Protein AF-A0A420VIZ3-F1 (afdb_monomer)

pLDDT: mean 93.37, std 6.68, range [53.16, 98.69]

Solvent-accessible surface area (backbone atoms only — not comparable to full-atom values): 18197 Å² total; per-residue (Å²): 134,74,83,58,62,65,59,42,33,71,46,62,69,43,69,67,76,48,78,51,71,54,96,88,28,42,26,34,33,45,91,69,32,36,36,38,46,45,78,52,87,71,55,72,66,48,54,51,36,33,50,50,52,35,52,48,28,47,77,63,67,49,75,26,53,42,44,81,42,53,34,80,91,64,49,50,74,44,73,59,96,83,41,45,23,34,41,34,38,33,50,48,90,44,39,34,63,66,88,54,60,24,36,53,50,31,50,46,31,64,50,23,37,81,64,89,71,34,80,80,40,50,48,55,96,40,57,62,64,55,50,50,54,53,49,52,54,52,47,57,55,48,60,72,51,61,96,52,81,77,55,71,68,54,56,32,54,47,65,70,46,44,69,60,55,52,52,38,35,53,54,16,48,49,53,45,54,50,40,68,74,78,38,72,74,53,88,77,55,45,52,12,46,37,42,74,71,29,43,75,73,57,63,56,59,71,66,21,59,52,61,55,87,41,52,26,30,20,46,58,38,51,33,57,27,42,22,43,54,41,28,50,73,76,33,76,98,46,26,67,63,51,43,55,46,35,54,51,37,18,45,74,71,39,74,75,47,72,40,42,52,46,51,23,46,23,56,57,51,26,55,55,69,56,53,56,32,53,53,44,40,76,66,41,93,43,72,69,54,22,55,53,30,39,53,55,41,50,54,51,61,74,40,41,69,60,50,39,34,49,52,46,53,45,53,53,51,51,24,59,77,53,77,63,49,89,67,91,79,62,91,84,53,96

Foldseek 3Di:
DAADQVVCCVFAVFGFPDWDDDPNFTWTDGPQKIKTKDFDPDDPQLVVQLQLLLVLCVVLVQFLRWHWDGTPVRHQWDADVNTTIGMTMHGQVSFFADDQQLQSLLVQQVSQFPSPDFPVQAPAPCVLVVLVVLLVVLVVVLVVCPPPDQDPQLSNLCNVQVVVLSVLSVLLSVLLVVLVVPDDDDPLQGWGWDFPAQAPPQRDDTTHHDDSVRTGTYGSLVNLLNHLLNLCVPPPPCSVVVSVSSVVSNCVNGNCDLSSLSNNLSSLSNPVQLSVLSVQLVVPPDPVSNVVSSVSNVVCSVCVLVSLQVSQVSLVVVCVVVVNDDDDDDVPRD

Nearest PDB structures (foldseek):
  2q83-assembly2_B  TM=7.368E-01  e=7.402E-11  Bacillus subtilis
  4pdy-assembly1_A  TM=7.369E-01  e=2.477E-10  Alicyclobacillus acidocaldarius subsp. acidocaldarius DSM 446
  3i0o-assembly1_A  TM=6.390E-01  e=6.204E-09  Legionella pneumophila serogroup 1
  2ppq-assembly1_A-2  TM=6.402E-01  e=1.974E-08  Agrobacterium fabrum str. C58

InterPro domains:
  IPR011009 Protein kinase-like domain superfamily [SSF56112] (7-316)
  IPR014254 Spore coat putative kinase YutH [TIGR02905] (7-314)
  IPR047175 Spore coat protein S-like [PTHR39179] (41-319)
  IPR060743 Spore coat protein Yuth-like [PF27663] (7-313)

Sequence (334 aa):
MEMDASFIRQQYGITPEGFFTLDGCPAFRSGDQVYIRIRTEEAPDEIQERYAMANWLISFGERHVPEFLPEKDGYYIIAYRGEPCLILRIPLRNLGEIRDLGRELAGFHRRGRNFAGGKALNRYGLWKEMWERRLEQLDAVWKTMEGKAPGRGFERLFAEAFPYFSGLCENAMQYFTDTFYDERPWDCDLPAICHHRFGCSAWRGKSVWKNPFDWVVDHPSRDLAEWSRDAFFRFPGRYKEMISRLLREYASAVPLSPFFCRLYYSRLLLPLHFLECAEGCFTAESDGERLKKERELEVMVERSGEYEKFLAELIEYLQIRMQNRWLPRVDWLK

Secondary structure (DSSP, 8-state):
-PPPHHHHHHHH----SEEEEETTEEEEEETTEEEEEEE----HHHHHHHHHHHHHHHHTT-SSPPEEE--TTS-S-EEETTEEEEEEEEEGGG-B--S-HHHHHHHHHHHHBT----STTB-TT-HHHHHHHHHHHHHHHHHTTTTSPP-STHHHHHHHHHHHHHHHHHHHHHHHHHHHHH----GGGS-EEEES---TTTT-SSSB---GGGEEEE-THHHHHHHHHHHHHHSTTTHHHHHHHHHHHHHTTS---HHHHHHHHHHHHS-HHHHHHHHHHHH-SSHHHHHHHHHHHHHHHHTHHHHHHHHHHHHHHHHHHTTT------TT--

Radius of gyration: 21.77 Å; Cα contacts (8 Å, |Δi|>4): 470; chains: 1; bounding box: 47×48×60 Å

Organism: NCBI:txid1339248

Mean predicted aligned error: 4.54 Å

Structure (mmCIF, N/CA/C/O backbone):
data_AF-A0A420VIZ3-F1
#
_entry.id   AF-A0A420VIZ3-F1
#
loop_
_atom_site.group_PDB
_atom_site.id
_atom_site.type_symbol
_atom_site.label_atom_id
_atom_site.label_alt_id
_atom_site.label_comp_id
_atom_site.label_asym_id
_atom_site.label_entity_id
_atom_site.label_seq_id
_atom_site.pdbx_PDB_ins_code
_atom_site.Cartn_x
_atom_site.Cartn_y
_atom_site.Cartn_z
_atom_site.occupancy
_atom_site.B_iso_or_equiv
_atom_site.auth_seq_id
_atom_site.auth_comp_id
_atom_site.auth_asym_id
_atom_site.auth_atom_id
_atom_site.pdbx_PDB_model_num
ATOM 1 N N . MET A 1 1 ? 2.813 7.857 24.398 1.00 53.16 1 MET A N 1
ATOM 2 C CA . MET A 1 1 ? 2.097 8.107 25.671 1.00 53.16 1 MET A CA 1
ATOM 3 C C . MET A 1 1 ? 0.863 7.226 25.737 1.00 53.16 1 MET A C 1
ATOM 5 O O . MET A 1 1 ? -0.032 7.397 24.910 1.00 53.16 1 MET A O 1
ATOM 9 N N . GLU A 1 2 ? 0.845 6.291 26.684 1.00 65.56 2 GLU A N 1
ATOM 10 C CA . GLU A 1 2 ? -0.298 5.421 26.994 1.00 65.56 2 GLU A CA 1
ATOM 11 C C . GLU A 1 2 ? -1.522 6.235 27.448 1.00 65.56 2 GLU A C 1
ATOM 13 O O . GLU A 1 2 ? -1.380 7.365 27.921 1.00 65.56 2 GLU A O 1
ATOM 18 N N . MET A 1 3 ? -2.726 5.686 27.265 1.00 76.75 3 MET A N 1
ATOM 19 C CA . MET A 1 3 ? -3.947 6.267 27.836 1.00 76.75 3 MET A CA 1
ATOM 20 C C . MET A 1 3 ? -4.037 5.950 29.323 1.00 76.75 3 MET A C 1
ATOM 22 O O . MET A 1 3 ? -3.689 4.850 29.736 1.00 76.75 3 MET A O 1
ATOM 26 N N . ASP A 1 4 ? -4.555 6.874 30.129 1.00 87.00 4 ASP A N 1
ATOM 27 C CA . ASP A 1 4 ? -4.801 6.601 31.543 1.00 87.00 4 ASP A CA 1
ATOM 28 C C . ASP A 1 4 ? -6.098 5.805 31.759 1.00 87.00 4 ASP A C 1
ATOM 30 O O . ASP A 1 4 ? -7.107 5.968 31.067 1.00 87.00 4 ASP A O 1
ATOM 34 N N . ALA A 1 5 ? -6.072 4.918 32.755 1.00 91.31 5 ALA A N 1
ATOM 35 C CA . ALA A 1 5 ? -7.194 4.035 33.055 1.00 91.31 5 ALA A CA 1
ATOM 36 C C . ALA A 1 5 ? -8.454 4.791 33.515 1.00 91.31 5 ALA A C 1
ATOM 38 O O . ALA A 1 5 ? -9.566 4.292 33.343 1.00 91.31 5 ALA A O 1
ATOM 39 N N . SER A 1 6 ? -8.298 5.982 34.105 1.00 92.44 6 SER A N 1
ATOM 40 C CA . SER A 1 6 ? -9.415 6.850 34.500 1.00 92.44 6 SER A CA 1
ATOM 41 C C . SER A 1 6 ? -10.230 7.310 33.299 1.00 92.44 6 SER A C 1
ATOM 43 O O . SER A 1 6 ? -11.450 7.159 33.312 1.00 92.44 6 SER A O 1
ATOM 45 N N . PHE A 1 7 ? -9.566 7.795 32.252 1.00 92.06 7 PHE A N 1
ATOM 46 C CA . PHE A 1 7 ? -10.203 8.248 31.027 1.00 92.06 7 PHE A CA 1
ATOM 47 C C . PHE A 1 7 ? -10.962 7.109 30.343 1.00 92.06 7 PHE A C 1
ATOM 49 O O . PHE A 1 7 ? -12.127 7.276 29.994 1.00 92.06 7 PHE A O 1
ATOM 56 N N . ILE A 1 8 ? -10.355 5.921 30.229 1.00 93.81 8 ILE A N 1
ATOM 57 C CA . ILE A 1 8 ? -11.021 4.752 29.631 1.00 93.81 8 ILE A CA 1
ATOM 58 C C . ILE A 1 8 ? -12.288 4.363 30.407 1.00 93.81 8 ILE A C 1
ATOM 60 O O . ILE A 1 8 ? -13.343 4.160 29.802 1.00 93.81 8 ILE A O 1
ATOM 64 N N . ARG A 1 9 ? -12.229 4.311 31.744 1.00 94.50 9 ARG A N 1
ATOM 65 C CA . ARG A 1 9 ? -13.415 4.021 32.573 1.00 94.50 9 ARG A CA 1
ATOM 66 C C . ARG A 1 9 ? -14.501 5.082 32.408 1.00 94.50 9 ARG A C 1
ATOM 68 O O . ARG A 1 9 ? -15.686 4.747 32.328 1.00 94.50 9 ARG A O 1
ATOM 75 N N . GLN A 1 10 ? -14.108 6.351 32.354 1.00 93.38 10 GLN A N 1
ATOM 76 C CA . GLN A 1 10 ? -15.040 7.461 32.196 1.00 93.38 10 GLN A CA 1
ATOM 77 C C . GLN A 1 10 ? -15.746 7.407 30.838 1.00 93.38 10 GLN A C 1
ATOM 79 O O . GLN A 1 10 ? -16.974 7.398 30.821 1.00 93.38 10 GLN A O 1
ATOM 84 N N . GLN A 1 11 ? -14.992 7.303 29.744 1.00 93.25 11 GLN A N 1
ATOM 85 C CA . GLN A 1 11 ? -15.507 7.417 28.375 1.00 93.25 11 GLN A CA 1
ATOM 86 C C . GLN A 1 11 ? -16.151 6.126 27.861 1.00 93.25 11 GLN A C 1
ATOM 88 O O . GLN A 1 11 ? -17.160 6.177 27.174 1.00 93.25 11 GLN A O 1
ATOM 93 N N . TYR A 1 12 ? -15.620 4.959 28.237 1.00 94.31 12 TYR A N 1
ATOM 94 C CA . TYR A 1 12 ? -16.054 3.670 27.680 1.00 94.31 12 TYR A CA 1
ATOM 95 C C . TYR A 1 12 ? -16.637 2.708 28.719 1.00 94.31 12 TYR A C 1
ATOM 97 O O . TYR A 1 12 ? -17.203 1.682 28.361 1.00 94.31 12 TYR A O 1
ATOM 105 N N . GLY A 1 13 ? -16.505 2.998 30.020 1.00 94.69 13 GLY A N 1
ATOM 106 C CA . GLY A 1 13 ? -16.975 2.086 31.073 1.00 94.69 13 GLY A CA 1
ATOM 107 C C . GLY A 1 13 ? -16.148 0.802 31.190 1.00 94.69 13 GLY A C 1
ATOM 108 O O . GLY A 1 13 ? -16.580 -0.146 31.837 1.00 94.69 13 GLY A O 1
ATOM 109 N N . ILE A 1 14 ? -14.962 0.767 30.579 1.00 95.75 14 ILE A N 1
ATOM 110 C CA . ILE A 1 14 ? -14.077 -0.400 30.562 1.00 95.75 14 ILE A CA 1
ATOM 111 C C . ILE A 1 14 ? -13.001 -0.230 31.630 1.00 95.75 14 ILE A C 1
ATOM 113 O O . ILE A 1 14 ? -12.446 0.855 31.786 1.00 95.75 14 ILE A O 1
ATOM 117 N N . THR A 1 15 ? -12.671 -1.308 32.341 1.00 95.94 15 THR A N 1
ATOM 118 C CA . THR A 1 15 ? -11.535 -1.336 33.271 1.00 95.94 15 THR A CA 1
ATOM 119 C C . THR A 1 15 ? -10.342 -2.015 32.594 1.00 95.94 15 THR A C 1
ATOM 121 O O . THR A 1 15 ? -10.400 -3.225 32.359 1.00 95.94 15 THR A O 1
ATOM 124 N N . PRO A 1 16 ? -9.266 -1.272 32.264 1.00 95.88 16 PRO A N 1
ATOM 125 C CA . PRO A 1 16 ? -8.052 -1.859 31.707 1.00 95.88 16 PRO A CA 1
ATOM 126 C C . PRO A 1 16 ? -7.352 -2.767 32.722 1.00 95.88 16 PRO A C 1
ATOM 128 O O . PRO A 1 16 ? -7.176 -2.388 33.878 1.00 95.88 16 PRO A O 1
ATOM 131 N N . GLU A 1 17 ? -6.919 -3.941 32.272 1.00 95.75 17 GLU A N 1
ATOM 132 C CA . GLU A 1 17 ? -6.142 -4.906 33.063 1.00 95.75 17 GLU A CA 1
ATOM 133 C C . GLU A 1 17 ? -4.630 -4.750 32.861 1.00 95.75 17 GLU A C 1
ATOM 135 O O . GLU A 1 17 ? -3.841 -5.135 33.718 1.00 95.75 17 GLU A O 1
ATOM 140 N N . GLY A 1 18 ? -4.217 -4.198 31.718 1.00 93.38 18 GLY A N 1
ATOM 141 C CA . GLY A 1 18 ? -2.817 -3.977 31.378 1.00 93.38 18 GLY A CA 1
ATOM 142 C C . GLY A 1 18 ? -2.678 -3.206 30.072 1.00 93.38 18 GLY A C 1
ATOM 143 O O . GLY A 1 18 ? -3.450 -3.431 29.136 1.00 93.38 18 GLY A O 1
ATOM 144 N N . PHE A 1 19 ? -1.700 -2.305 30.032 1.00 95.50 19 PHE A N 1
ATOM 145 C CA . PHE A 1 19 ? -1.340 -1.509 28.862 1.00 95.50 19 PHE A CA 1
ATOM 146 C C . PHE A 1 19 ? -0.118 -2.108 28.171 1.00 95.50 19 PHE A C 1
ATOM 148 O O . PHE A 1 19 ? 0.746 -2.706 28.812 1.00 95.50 19 PHE A O 1
ATOM 155 N N . PHE A 1 20 ? -0.079 -1.987 26.851 1.00 95.06 20 PHE A N 1
ATOM 156 C CA . PHE A 1 20 ? 1.026 -2.436 26.017 1.00 95.06 20 PHE A CA 1
ATOM 157 C C . PHE A 1 20 ? 1.000 -1.687 24.681 1.00 95.06 20 PHE A C 1
ATOM 159 O O . PHE A 1 20 ? 0.182 -0.797 24.457 1.00 95.06 20 PHE A O 1
ATOM 166 N N . THR A 1 21 ? 1.914 -2.029 23.778 1.00 93.81 21 THR A N 1
ATOM 167 C CA . THR A 1 21 ? 1.927 -1.505 22.407 1.00 93.81 21 THR A CA 1
ATOM 168 C C . THR A 1 21 ? 1.669 -2.639 21.422 1.00 93.81 21 THR A C 1
ATOM 170 O O . THR A 1 21 ? 2.274 -3.704 21.545 1.00 93.81 21 THR A O 1
ATOM 173 N N . LEU A 1 22 ? 0.792 -2.406 20.445 1.00 93.50 22 LEU A N 1
ATOM 174 C CA . LEU A 1 22 ? 0.500 -3.319 19.342 1.00 93.50 22 LEU A CA 1
ATOM 175 C C . LEU A 1 22 ? 0.774 -2.596 18.020 1.00 93.50 22 LEU A C 1
ATOM 177 O O . LEU A 1 22 ? 0.132 -1.592 17.732 1.00 93.50 22 LEU A O 1
ATOM 181 N N . ASP A 1 23 ? 1.768 -3.061 17.258 1.00 90.38 23 ASP A N 1
ATOM 182 C CA . ASP A 1 23 ? 2.234 -2.432 16.008 1.00 90.38 23 ASP A CA 1
ATOM 183 C C . ASP A 1 23 ? 2.459 -0.913 16.121 1.00 90.38 23 ASP A C 1
ATOM 185 O O . ASP A 1 23 ? 2.003 -0.118 15.305 1.00 90.38 23 ASP A O 1
ATOM 189 N N . GLY A 1 24 ? 3.142 -0.490 17.190 1.00 90.69 24 GLY A N 1
ATOM 190 C CA . GLY A 1 24 ? 3.422 0.925 17.471 1.00 90.69 24 GLY A CA 1
ATOM 191 C C . GLY A 1 24 ? 2.242 1.719 18.047 1.00 90.69 24 GLY A C 1
ATOM 192 O O . GLY A 1 24 ? 2.442 2.839 18.515 1.00 90.69 24 GLY A O 1
ATOM 193 N N . CYS A 1 25 ? 1.038 1.144 18.091 1.00 93.62 25 CYS A N 1
ATOM 194 C CA . CYS A 1 25 ? -0.144 1.786 18.656 1.00 93.62 25 CYS A CA 1
ATOM 195 C C . CYS A 1 25 ? -0.288 1.466 20.153 1.00 93.62 25 CYS A C 1
ATOM 197 O O . CYS A 1 25 ? -0.167 0.300 20.543 1.00 93.62 25 CYS A O 1
ATOM 199 N N . PRO A 1 26 ? -0.592 2.455 21.014 1.00 95.50 26 PRO A N 1
ATOM 200 C CA . PRO A 1 26 ? -0.967 2.186 22.398 1.00 95.50 26 PRO A CA 1
ATOM 201 C C . PRO A 1 26 ? -2.214 1.302 22.465 1.00 95.50 26 PRO A C 1
ATOM 203 O O . PRO A 1 26 ? -3.217 1.583 21.808 1.00 95.50 26 PRO A O 1
ATOM 206 N N . ALA A 1 27 ? -2.161 0.257 23.282 1.00 96.25 27 ALA A N 1
ATOM 207 C CA . ALA A 1 27 ? -3.229 -0.716 23.429 1.00 96.25 27 ALA A CA 1
ATOM 208 C C . ALA A 1 27 ? -3.424 -1.124 24.894 1.00 96.25 27 ALA A C 1
ATOM 210 O O . ALA A 1 27 ? -2.544 -0.943 25.738 1.00 96.25 27 ALA A O 1
ATOM 211 N N . PHE A 1 28 ? -4.587 -1.689 25.206 1.00 96.50 28 PHE A N 1
ATOM 212 C CA . PHE A 1 28 ? -4.855 -2.290 26.507 1.00 96.50 28 PHE A CA 1
ATOM 213 C C . PHE A 1 28 ? -5.748 -3.523 26.396 1.00 96.50 28 PHE A C 1
ATOM 215 O O . PHE A 1 28 ? -6.483 -3.697 25.423 1.00 96.50 28 PHE A O 1
ATOM 222 N N . ARG A 1 29 ? -5.687 -4.388 27.411 1.00 96.75 29 ARG A N 1
ATOM 223 C CA . ARG A 1 29 ? -6.544 -5.576 27.522 1.00 96.75 29 ARG A CA 1
ATOM 224 C C . ARG A 1 29 ? -7.652 -5.361 28.548 1.00 96.75 29 ARG A C 1
ATOM 226 O O . ARG A 1 29 ? -7.418 -4.751 29.592 1.00 96.75 29 ARG A O 1
ATOM 233 N N . SER A 1 30 ? -8.832 -5.904 28.271 1.00 97.06 30 SER A N 1
ATOM 234 C CA . SER A 1 30 ? -9.888 -6.115 29.265 1.00 97.06 30 SER A CA 1
ATOM 235 C C . SER A 1 30 ? -10.673 -7.370 28.879 1.00 97.06 30 SER A C 1
ATOM 237 O O . SER A 1 30 ? -11.237 -7.430 27.785 1.00 97.06 30 SER A O 1
ATOM 239 N N . GLY A 1 31 ? -10.652 -8.398 29.730 1.00 96.19 31 GLY A N 1
ATOM 240 C CA . GLY A 1 31 ? -11.220 -9.711 29.436 1.00 96.19 31 GLY A CA 1
ATOM 241 C C . GLY A 1 31 ? -10.596 -10.377 28.204 1.00 96.19 31 GLY A C 1
ATOM 242 O O . GLY A 1 31 ? -9.374 -10.461 28.065 1.00 96.19 31 GLY A O 1
ATOM 243 N N . ASP A 1 32 ? -11.450 -10.856 27.294 1.00 96.38 32 ASP A N 1
ATOM 244 C CA . ASP A 1 32 ? -11.058 -11.492 26.031 1.00 96.38 32 ASP A CA 1
ATOM 245 C C . ASP A 1 32 ? -10.891 -10.494 24.871 1.00 96.38 32 ASP A C 1
ATOM 247 O O . ASP A 1 32 ? -10.832 -10.907 23.713 1.00 96.38 32 ASP A O 1
ATOM 251 N N . GLN A 1 33 ? -10.806 -9.194 25.167 1.00 97.88 33 GLN A N 1
ATOM 252 C CA . GLN A 1 33 ? -10.724 -8.118 24.181 1.00 97.88 33 GLN A CA 1
ATOM 253 C C . GLN A 1 33 ? -9.417 -7.333 24.306 1.00 97.88 33 GLN A C 1
ATOM 255 O O . GLN A 1 33 ? -8.907 -7.079 25.404 1.00 97.88 33 GLN A O 1
ATOM 260 N N . VAL A 1 34 ? -8.913 -6.900 23.156 1.00 97.81 34 VAL A N 1
ATOM 261 C CA . VAL A 1 34 ? -7.832 -5.927 23.022 1.00 97.81 34 VAL A CA 1
ATOM 262 C C . VAL A 1 34 ? -8.399 -4.650 22.423 1.00 97.81 34 VAL A C 1
ATOM 264 O O . VAL A 1 34 ? -9.179 -4.687 21.473 1.00 97.81 34 VAL A O 1
ATOM 267 N N . TYR A 1 35 ? -7.990 -3.524 22.990 1.00 97.75 35 TYR A N 1
ATOM 268 C CA . TYR A 1 35 ? -8.405 -2.192 22.585 1.00 97.75 35 TYR A CA 1
ATOM 269 C C . TYR A 1 35 ? -7.181 -1.419 22.117 1.00 97.75 35 TYR A C 1
ATOM 271 O O . TYR A 1 35 ? -6.172 -1.397 22.818 1.00 97.75 35 TYR A O 1
ATOM 279 N N . ILE A 1 36 ? -7.261 -0.800 20.946 1.00 97.31 36 ILE A N 1
ATOM 280 C CA . ILE A 1 36 ? -6.146 -0.133 20.276 1.00 97.31 36 ILE A CA 1
ATOM 281 C C . ILE A 1 36 ? -6.530 1.330 20.087 1.00 97.31 36 ILE A C 1
ATOM 283 O O . ILE A 1 36 ? -7.573 1.625 19.503 1.00 97.31 36 ILE A O 1
ATOM 287 N N . ARG A 1 37 ? -5.700 2.254 20.576 1.00 95.81 37 ARG A N 1
ATOM 288 C CA . ARG A 1 37 ? -5.898 3.686 20.349 1.00 95.81 37 ARG A CA 1
ATOM 289 C C . ARG A 1 37 ? -5.259 4.096 19.036 1.00 95.81 37 ARG A C 1
ATOM 291 O O . ARG A 1 37 ? -4.042 3.987 18.886 1.00 95.81 37 ARG A O 1
ATOM 298 N N . ILE A 1 38 ? -6.061 4.693 18.163 1.00 95.69 38 ILE A N 1
ATOM 299 C CA . ILE A 1 38 ?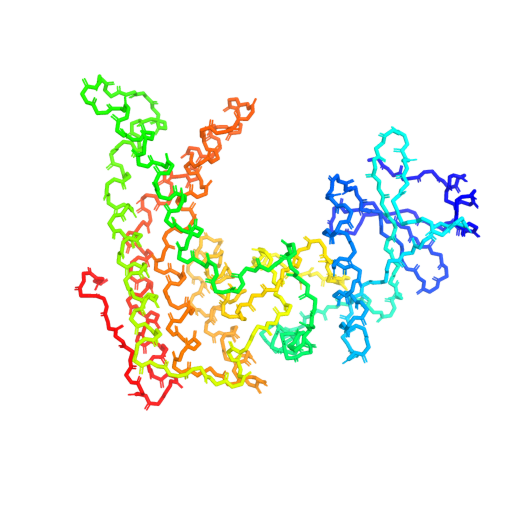 -5.585 5.338 16.942 1.00 95.69 38 ILE A CA 1
ATOM 300 C C . ILE A 1 38 ? -5.703 6.845 17.111 1.00 95.69 38 ILE A C 1
ATOM 302 O O . ILE A 1 38 ? -6.790 7.356 17.371 1.00 95.69 38 ILE A O 1
ATOM 306 N N . ARG A 1 39 ? -4.580 7.559 16.991 1.00 93.88 39 ARG A N 1
ATOM 307 C CA . ARG A 1 39 ? -4.607 9.012 16.791 1.00 93.88 39 ARG A CA 1
ATOM 308 C C . ARG A 1 39 ? -5.035 9.264 15.349 1.00 93.88 39 ARG A C 1
ATOM 310 O O . ARG A 1 39 ? -4.497 8.620 14.453 1.00 93.88 39 ARG A O 1
ATOM 317 N N . THR A 1 40 ? -5.967 10.182 15.133 1.00 92.75 40 THR A N 1
ATOM 318 C CA . THR A 1 40 ? -6.425 10.513 13.783 1.00 92.75 40 THR A CA 1
ATOM 319 C C . THR A 1 40 ? -6.853 11.968 13.682 1.00 92.75 40 THR A C 1
ATOM 321 O O . THR A 1 40 ? -7.536 12.476 14.564 1.00 92.75 40 THR A O 1
ATOM 324 N N . GLU A 1 41 ? -6.453 12.609 12.590 1.00 92.12 41 GLU A N 1
ATOM 325 C CA . GLU A 1 41 ? -6.905 13.938 12.158 1.00 92.12 41 GLU A CA 1
ATOM 326 C C . GLU A 1 41 ? -7.627 13.846 10.800 1.00 92.12 41 GLU A C 1
ATOM 328 O O . GLU A 1 41 ? -7.833 14.854 10.130 1.00 92.12 41 GLU A O 1
ATOM 333 N N . GLU A 1 42 ? -7.989 12.627 10.379 1.00 91.12 42 GLU A N 1
ATOM 334 C CA . GLU A 1 42 ? -8.695 12.388 9.121 1.00 91.12 42 GLU A CA 1
ATOM 335 C C . GLU A 1 42 ? -10.087 13.024 9.119 1.00 91.12 42 GLU A C 1
ATOM 337 O O . GLU A 1 42 ? -10.730 13.210 10.160 1.00 91.12 42 GLU A O 1
ATOM 342 N N . ALA A 1 43 ? -10.563 13.333 7.915 1.00 91.69 43 ALA A N 1
ATOM 343 C CA . ALA A 1 43 ? -11.871 13.929 7.728 1.00 91.69 43 ALA A CA 1
ATOM 344 C C . ALA A 1 43 ? -12.997 12.961 8.165 1.00 91.69 43 ALA A C 1
ATOM 346 O O . ALA A 1 43 ? -12.850 11.737 8.069 1.00 91.69 43 ALA A O 1
ATOM 347 N N . PRO A 1 44 ? -14.145 13.475 8.653 1.00 90.25 44 PRO A N 1
ATOM 348 C CA . PRO A 1 44 ? -15.235 12.629 9.146 1.00 90.25 44 PRO A CA 1
ATOM 349 C C . PRO A 1 44 ? -15.769 11.605 8.131 1.00 90.25 44 PRO A C 1
ATOM 351 O O . PRO A 1 44 ? -16.175 10.512 8.524 1.00 90.25 44 PRO A O 1
ATOM 354 N N . ASP A 1 45 ? -15.769 11.942 6.842 1.00 92.19 45 ASP A N 1
ATOM 355 C CA . ASP A 1 45 ? -16.189 11.056 5.754 1.00 92.19 45 ASP A CA 1
ATOM 356 C C . ASP A 1 45 ? -15.203 9.901 5.526 1.00 92.19 45 ASP A C 1
ATOM 358 O O . ASP A 1 45 ? -15.637 8.758 5.379 1.00 92.19 45 ASP A O 1
ATOM 362 N N . GLU A 1 46 ? -13.892 10.147 5.596 1.00 94.38 46 GLU A N 1
ATOM 363 C CA . GLU A 1 46 ? -12.876 9.084 5.557 1.00 94.38 46 GLU A CA 1
ATOM 364 C C . GLU A 1 46 ? -13.027 8.122 6.745 1.00 94.38 46 GLU A C 1
ATOM 366 O O . GLU A 1 46 ? -13.042 6.901 6.564 1.00 94.38 46 GLU A O 1
ATOM 371 N N . ILE A 1 47 ? -13.239 8.649 7.957 1.00 94.06 47 ILE A N 1
ATOM 372 C CA . ILE A 1 47 ? -13.483 7.827 9.154 1.00 94.06 47 ILE A CA 1
ATOM 373 C C . ILE A 1 47 ? -14.746 6.975 8.995 1.00 94.06 47 ILE A C 1
ATOM 375 O O . ILE A 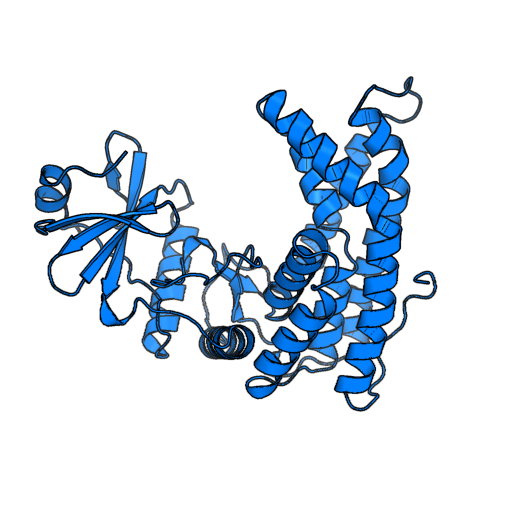1 47 ? -14.733 5.780 9.309 1.00 94.06 47 ILE A O 1
ATOM 379 N N . GLN A 1 48 ? -15.827 7.557 8.469 1.00 93.12 48 GLN A N 1
ATOM 380 C CA . GLN A 1 48 ? -17.063 6.829 8.191 1.00 93.12 48 GLN A CA 1
ATOM 381 C C . GLN A 1 48 ? -16.846 5.705 7.167 1.00 93.12 48 GLN A C 1
ATOM 383 O O . GLN A 1 48 ? -17.402 4.613 7.314 1.00 93.12 48 GLN A O 1
ATOM 388 N N . GLU A 1 49 ? -16.021 5.932 6.146 1.00 95.00 49 GLU A N 1
ATOM 389 C CA . GLU A 1 49 ? -15.694 4.911 5.154 1.00 95.00 49 GLU A CA 1
ATOM 390 C C . GLU A 1 49 ? -14.837 3.786 5.729 1.00 95.00 49 GLU A C 1
ATOM 392 O O . GLU A 1 49 ? -15.116 2.618 5.455 1.00 95.00 49 GLU A O 1
ATOM 397 N N . ARG A 1 50 ? -13.853 4.090 6.582 1.00 96.31 50 ARG A N 1
ATOM 398 C CA . ARG A 1 50 ? -13.058 3.061 7.276 1.00 96.31 50 ARG A CA 1
ATOM 399 C C . ARG A 1 50 ? -13.907 2.206 8.204 1.00 96.31 50 ARG A C 1
ATOM 401 O O . ARG A 1 50 ? -13.751 0.983 8.218 1.00 96.31 50 ARG A O 1
ATOM 408 N N . TYR A 1 51 ? -14.844 2.826 8.917 1.00 95.81 51 TYR A N 1
ATOM 409 C CA . TYR A 1 51 ? -15.848 2.117 9.704 1.00 95.81 51 TYR A CA 1
ATOM 410 C C . TYR A 1 51 ? -16.692 1.176 8.833 1.00 95.81 51 TYR A C 1
ATOM 412 O O . TYR A 1 51 ? -16.844 -0.007 9.151 1.00 95.81 51 TYR A O 1
ATOM 420 N N . ALA A 1 52 ? -17.198 1.671 7.701 1.00 96.88 52 ALA A N 1
ATOM 421 C CA . ALA A 1 52 ? -17.997 0.876 6.776 1.00 96.88 52 ALA A CA 1
ATOM 422 C C . ALA A 1 52 ? -17.197 -0.291 6.164 1.00 96.88 52 ALA A C 1
ATOM 424 O O . ALA A 1 52 ? -17.721 -1.402 6.080 1.00 96.88 52 ALA A O 1
ATOM 425 N N . MET A 1 53 ? -15.927 -0.075 5.803 1.00 98.19 53 MET A N 1
ATOM 426 C CA . MET A 1 53 ? -15.025 -1.126 5.317 1.00 98.19 53 MET A CA 1
ATOM 427 C C . MET A 1 53 ? -14.774 -2.202 6.382 1.00 98.19 53 MET A C 1
ATOM 429 O O . MET A 1 53 ? -14.834 -3.393 6.074 1.00 98.19 53 MET A O 1
ATOM 433 N N . ALA A 1 54 ? -14.542 -1.807 7.639 1.00 97.94 54 ALA A N 1
ATOM 434 C CA . ALA A 1 54 ? -14.326 -2.749 8.737 1.00 97.94 54 ALA A CA 1
ATOM 435 C C . ALA A 1 54 ? -15.560 -3.628 8.973 1.00 97.94 54 ALA A C 1
ATOM 437 O O . ALA A 1 54 ? -15.454 -4.855 8.974 1.00 97.94 54 ALA A O 1
ATOM 438 N N . ASN A 1 55 ? -16.741 -3.015 9.077 1.00 97.19 55 ASN A N 1
ATOM 439 C CA . ASN A 1 55 ? -17.998 -3.745 9.240 1.00 97.19 55 ASN A CA 1
ATOM 440 C C . ASN A 1 55 ? -18.294 -4.668 8.061 1.00 97.19 55 ASN A C 1
ATOM 442 O O . ASN A 1 55 ? -18.732 -5.800 8.267 1.00 97.19 55 ASN A O 1
ATOM 446 N N . TRP A 1 56 ? -18.036 -4.208 6.834 1.00 97.94 56 TRP A N 1
ATOM 447 C CA . TRP A 1 56 ? -18.179 -5.032 5.640 1.00 97.94 56 TRP A CA 1
ATOM 448 C C . TRP A 1 56 ? -17.325 -6.292 5.764 1.00 97.94 56 TRP A C 1
ATOM 450 O O . TRP A 1 56 ? -17.852 -7.402 5.760 1.00 97.94 56 TRP A O 1
ATOM 460 N N . LEU A 1 57 ? -16.020 -6.141 5.981 1.00 98.19 57 LEU A N 1
ATOM 461 C CA . LEU A 1 57 ? -15.102 -7.269 6.106 1.00 98.19 57 LEU A CA 1
ATOM 462 C C . LEU A 1 57 ? -15.505 -8.229 7.236 1.00 98.19 57 LEU A C 1
ATOM 464 O O . LEU A 1 57 ? -15.541 -9.442 7.015 1.00 98.19 57 LEU A O 1
ATOM 468 N N . ILE A 1 58 ? -15.881 -7.705 8.407 1.00 97.44 58 ILE A N 1
ATOM 469 C CA . ILE A 1 58 ? -16.371 -8.510 9.538 1.00 97.44 58 ILE A CA 1
ATOM 470 C C . ILE A 1 58 ? -17.628 -9.297 9.145 1.00 97.44 58 ILE A C 1
ATOM 472 O O . ILE A 1 58 ? -17.703 -10.497 9.410 1.00 97.44 58 ILE A O 1
ATOM 476 N N . SER A 1 59 ? -18.589 -8.661 8.466 1.00 97.12 59 SER A N 1
ATOM 477 C CA . SER A 1 59 ? -19.836 -9.308 8.027 1.00 97.12 59 SER A CA 1
ATOM 478 C C . SER A 1 59 ? -19.605 -10.453 7.032 1.00 97.12 59 SER A C 1
ATOM 480 O O . SER A 1 59 ? -20.366 -11.418 7.010 1.00 97.12 59 SER A O 1
ATOM 482 N N . PHE A 1 60 ? -18.505 -10.396 6.273 1.00 96.81 60 PHE A N 1
ATOM 483 C CA . PHE A 1 60 ? -18.057 -11.460 5.371 1.00 96.81 60 PHE A CA 1
ATOM 484 C C . PHE A 1 60 ? -17.076 -12.450 6.028 1.00 96.81 60 PHE A C 1
ATOM 486 O O . PHE A 1 60 ? -16.476 -13.284 5.341 1.00 96.81 60 PHE A O 1
ATOM 493 N N . GLY A 1 61 ? -16.911 -12.396 7.353 1.00 95.69 61 GLY A N 1
ATOM 494 C CA . GLY A 1 61 ? -16.104 -13.347 8.119 1.00 95.69 61 GLY A CA 1
ATOM 495 C C . GLY A 1 61 ? -14.595 -13.114 8.025 1.00 95.69 61 GLY A C 1
ATOM 496 O O . GLY A 1 61 ? -13.814 -14.048 8.230 1.00 95.69 61 GLY A O 1
ATOM 497 N N . GLU A 1 62 ? -14.161 -11.899 7.685 1.00 97.00 62 GLU A N 1
ATOM 498 C CA . GLU A 1 62 ? -12.750 -11.531 7.734 1.00 97.00 62 GLU A CA 1
ATOM 499 C C . GLU A 1 62 ? -12.239 -11.532 9.180 1.00 97.00 62 GLU A C 1
ATOM 501 O O . GLU A 1 62 ? -12.841 -10.943 10.078 1.00 97.00 62 GLU A O 1
ATOM 506 N N . ARG A 1 63 ? -11.100 -12.190 9.410 1.00 95.00 63 ARG A N 1
ATOM 507 C CA . ARG A 1 63 ? -10.464 -12.234 10.733 1.00 95.00 63 ARG A CA 1
ATOM 508 C C . ARG A 1 63 ? -9.424 -11.132 10.854 1.00 95.00 63 ARG A C 1
ATOM 510 O O . ARG A 1 63 ? -9.003 -10.545 9.860 1.00 95.00 63 ARG A O 1
ATOM 517 N N . HIS A 1 64 ? -8.967 -10.902 12.081 1.00 97.38 64 HIS A N 1
ATOM 518 C CA . HIS A 1 64 ? -7.960 -9.891 12.405 1.00 97.38 64 HIS A CA 1
ATOM 519 C C . HIS A 1 64 ? -8.427 -8.442 12.153 1.00 97.38 64 HIS A C 1
ATOM 521 O O . HIS A 1 64 ? -7.644 -7.519 12.336 1.00 97.38 64 HIS A O 1
ATOM 527 N N . VAL A 1 65 ? -9.686 -8.217 11.760 1.00 98.06 65 VAL A N 1
ATOM 528 C CA . VAL A 1 65 ? -10.263 -6.878 11.581 1.00 98.06 65 VAL A CA 1
ATOM 529 C C . VAL A 1 65 ? -10.843 -6.396 12.910 1.00 98.06 65 VAL A C 1
ATOM 531 O O . VAL A 1 65 ? -11.635 -7.128 13.512 1.00 98.06 65 VAL A O 1
ATOM 534 N N . PRO A 1 66 ? -10.455 -5.205 13.392 1.00 97.81 66 PRO A N 1
ATOM 535 C CA . PRO A 1 66 ? -11.063 -4.623 14.571 1.00 97.81 66 PRO A CA 1
ATOM 536 C C . PRO A 1 66 ? -12.390 -3.927 14.244 1.00 97.81 66 PRO A C 1
ATOM 538 O O . PRO A 1 66 ? -12.622 -3.455 13.133 1.00 97.81 66 PRO A O 1
ATOM 541 N N . GLU A 1 67 ? -13.227 -3.801 15.261 1.00 97.75 67 GLU A N 1
ATOM 542 C CA . GLU A 1 67 ? -14.431 -2.977 15.268 1.00 97.75 67 GLU A CA 1
ATOM 543 C C . GLU A 1 67 ? -14.105 -1.580 15.798 1.00 97.75 67 GLU A C 1
ATOM 545 O O . GLU A 1 67 ? -13.274 -1.429 16.694 1.00 97.75 67 GLU A O 1
ATOM 550 N N . PHE A 1 68 ? -14.786 -0.552 15.299 1.00 97.62 68 PHE A N 1
ATOM 551 C CA . PHE A 1 68 ? -14.714 0.775 15.908 1.00 97.62 68 PHE A CA 1
ATOM 552 C C . PHE A 1 68 ? -15.606 0.793 17.146 1.00 97.62 68 PHE A C 1
ATOM 554 O O . PHE A 1 68 ? -16.758 0.359 17.090 1.00 97.62 68 PHE A O 1
ATOM 561 N N . LEU A 1 69 ? -15.082 1.301 18.258 1.00 96.19 69 LEU A N 1
ATOM 562 C CA . LEU A 1 69 ? -15.808 1.395 19.515 1.00 96.19 69 LEU A CA 1
ATOM 563 C C . LEU A 1 69 ? -16.243 2.849 19.740 1.00 96.19 69 LEU A C 1
ATOM 565 O O . LEU A 1 69 ? -15.369 3.698 19.925 1.00 96.19 69 LEU A O 1
ATOM 569 N N . PRO A 1 70 ? -17.552 3.155 19.741 1.00 94.06 70 PRO A N 1
ATOM 570 C CA . PRO A 1 70 ? -18.015 4.472 20.151 1.00 94.06 70 PRO A CA 1
ATOM 571 C C . PRO A 1 70 ? -17.835 4.646 21.663 1.00 94.06 70 PRO A C 1
ATOM 573 O O . PRO A 1 70 ? -17.853 3.669 22.423 1.00 94.06 70 PRO A O 1
ATOM 576 N N . GLU A 1 71 ? -17.673 5.887 22.110 1.00 91.94 71 GLU A N 1
ATOM 577 C CA . GLU A 1 71 ? -17.792 6.214 23.529 1.00 91.94 71 GLU A CA 1
ATOM 578 C C . GLU A 1 71 ? -19.273 6.192 23.983 1.00 91.94 71 GLU A C 1
ATOM 580 O O . GLU A 1 71 ? -20.176 5.883 23.199 1.00 91.94 71 GLU A O 1
ATOM 585 N N . LYS A 1 72 ? -19.533 6.421 25.274 1.00 90.56 72 LYS A N 1
ATOM 586 C CA . LYS A 1 72 ? -20.867 6.313 25.898 1.00 90.56 72 LYS A CA 1
ATOM 587 C C . LYS A 1 72 ? -21.966 7.170 25.254 1.00 90.56 72 LYS A C 1
ATOM 589 O O . LYS A 1 72 ? -23.111 6.723 25.238 1.00 90.56 72 LYS A O 1
ATOM 594 N N . ASP A 1 73 ? -21.635 8.347 24.743 1.00 88.81 73 ASP A N 1
ATOM 595 C CA . ASP A 1 73 ? -22.536 9.280 24.064 1.00 88.81 73 ASP A CA 1
ATOM 596 C C . ASP A 1 73 ? -22.666 8.982 22.551 1.00 88.81 73 ASP A C 1
ATOM 598 O O . ASP A 1 73 ? -23.447 9.629 21.851 1.00 88.81 73 ASP A O 1
ATOM 602 N N . GLY A 1 74 ? -21.978 7.949 22.044 1.00 87.25 74 GLY A N 1
ATOM 603 C CA . GLY A 1 74 ? -22.099 7.438 20.677 1.00 87.25 74 GLY A CA 1
ATOM 604 C C . GLY A 1 74 ? -21.094 8.004 19.667 1.00 87.25 74 GLY A C 1
ATOM 605 O O . GLY A 1 74 ? -21.132 7.614 18.497 1.00 87.25 74 GLY A O 1
ATOM 606 N N . TYR A 1 75 ? -20.186 8.889 20.078 1.00 87.62 75 TYR A N 1
ATOM 607 C CA . TYR A 1 75 ? -19.146 9.449 19.218 1.00 87.62 75 TYR A CA 1
ATOM 608 C C . TYR A 1 75 ? -17.968 8.479 19.050 1.00 87.62 75 TYR A C 1
ATOM 610 O O . TYR A 1 75 ? -17.566 7.781 19.976 1.00 87.62 75 TYR A O 1
ATOM 618 N N . TYR A 1 76 ? -17.373 8.443 17.856 1.00 90.69 76 TYR A N 1
ATOM 619 C CA . TYR A 1 76 ? -16.174 7.630 17.600 1.00 90.69 76 TYR A CA 1
ATOM 620 C C . TYR A 1 76 ? -14.872 8.394 17.843 1.00 90.69 76 TYR A C 1
ATOM 622 O O . TYR A 1 76 ? -13.896 7.812 18.310 1.00 90.69 76 TYR A O 1
ATOM 630 N N . ILE A 1 77 ? -14.845 9.688 17.512 1.00 92.31 77 ILE A N 1
ATOM 631 C CA . ILE A 1 77 ? -13.665 10.540 17.677 1.00 92.31 77 ILE A CA 1
ATOM 632 C C . ILE A 1 77 ? -13.800 11.301 18.990 1.00 92.31 77 ILE A C 1
ATOM 634 O O . ILE A 1 77 ? -14.775 12.017 19.205 1.00 92.31 77 ILE A O 1
ATOM 638 N N . ILE A 1 78 ? -12.791 11.172 19.843 1.00 91.19 78 ILE A N 1
ATOM 639 C CA . ILE A 1 78 ? -12.704 11.843 21.137 1.00 91.19 78 ILE A CA 1
ATOM 640 C C . ILE A 1 78 ? -11.354 12.535 21.298 1.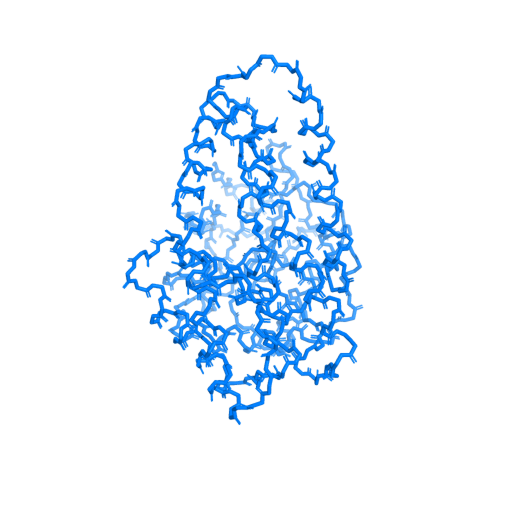00 91.19 78 ILE A C 1
ATOM 642 O O . ILE A 1 78 ? -10.344 12.102 20.742 1.00 91.19 78 ILE A O 1
ATOM 646 N N . ALA A 1 79 ? -11.314 13.588 22.111 1.00 91.19 79 ALA A N 1
ATOM 647 C CA . ALA A 1 79 ? -10.067 14.253 22.468 1.00 91.19 79 ALA A CA 1
ATOM 648 C C . ALA A 1 79 ? -9.433 13.584 23.697 1.00 91.19 79 ALA A C 1
ATOM 650 O O . ALA A 1 79 ? -10.005 13.595 24.789 1.00 91.19 79 ALA A O 1
ATOM 651 N N . TYR A 1 80 ? -8.221 13.049 23.547 1.00 89.50 80 TYR A N 1
ATOM 652 C CA . TYR A 1 80 ? -7.400 12.588 24.664 1.00 89.50 80 TYR A CA 1
ATOM 653 C C . TYR A 1 80 ? -6.174 13.488 24.804 1.00 89.50 80 TYR A C 1
ATOM 655 O O . TYR A 1 80 ? -5.325 13.529 23.920 1.00 89.50 80 TYR A O 1
ATOM 663 N N . ARG A 1 81 ? -6.079 14.228 25.919 1.00 88.62 81 ARG A N 1
ATOM 664 C CA . ARG A 1 81 ? -5.015 15.230 26.163 1.00 88.62 81 ARG A CA 1
ATOM 665 C C . ARG A 1 81 ? -4.863 16.258 25.028 1.00 88.62 81 ARG A C 1
ATOM 667 O O . ARG A 1 81 ? -3.759 16.701 24.739 1.00 88.62 81 ARG A O 1
ATOM 674 N N . GLY A 1 82 ? -5.978 16.632 24.403 1.00 87.94 82 GLY A N 1
ATOM 675 C CA . GLY A 1 82 ? -6.005 17.580 23.287 1.00 87.94 82 GLY A CA 1
ATOM 676 C C . GLY A 1 82 ? -5.755 16.961 21.909 1.00 87.94 82 GLY A C 1
ATOM 677 O O . GLY A 1 82 ? -5.913 17.665 20.920 1.00 87.94 82 GLY A O 1
ATOM 678 N N . GLU A 1 83 ? -5.431 15.666 21.816 1.00 90.94 83 GLU A N 1
ATOM 679 C CA . GLU A 1 83 ? -5.253 14.977 20.533 1.00 90.94 83 GLU A CA 1
ATOM 680 C C . GLU A 1 83 ? -6.525 14.210 20.133 1.00 90.94 83 GLU A C 1
ATOM 682 O O . GLU A 1 83 ? -7.052 13.442 20.950 1.00 90.94 83 GLU A O 1
ATOM 687 N N . PRO A 1 84 ? -7.019 14.370 18.892 1.00 93.56 84 PRO A N 1
ATOM 688 C CA . PRO A 1 84 ? -8.130 13.576 18.386 1.00 93.56 84 PRO A CA 1
ATOM 689 C C . PRO A 1 84 ? -7.714 12.112 18.200 1.00 93.56 84 PRO A C 1
ATOM 691 O O . PRO A 1 84 ? -6.676 11.779 17.617 1.00 93.56 84 PRO A O 1
ATOM 694 N N . CYS A 1 85 ? -8.523 11.210 18.746 1.00 94.56 85 CYS A N 1
ATOM 695 C CA . CYS A 1 85 ? -8.276 9.778 18.705 1.00 94.56 85 CYS A CA 1
ATOM 696 C C . CYS A 1 85 ? -9.578 8.977 18.702 1.00 94.56 85 CYS A C 1
ATOM 698 O O . CYS A 1 85 ? -10.645 9.496 19.019 1.00 94.56 85 CYS A O 1
ATOM 700 N N . LEU A 1 86 ? -9.468 7.693 18.383 1.00 95.94 86 LEU A N 1
ATOM 701 C CA . LEU A 1 86 ? -10.543 6.719 18.516 1.00 95.94 86 LEU A CA 1
ATOM 702 C C . LEU A 1 86 ? -10.027 5.409 19.110 1.00 95.94 86 LEU A C 1
ATOM 704 O O . LEU A 1 86 ? -8.813 5.171 19.164 1.00 95.94 86 LEU A O 1
ATOM 708 N N . ILE A 1 87 ? -10.956 4.555 19.540 1.00 97.00 87 ILE A N 1
ATOM 709 C CA . ILE A 1 87 ? -10.656 3.216 20.044 1.00 97.00 87 ILE A CA 1
ATOM 710 C C . ILE A 1 87 ? -11.185 2.166 19.075 1.00 97.00 87 ILE A C 1
ATOM 712 O O . ILE A 1 87 ? -12.356 2.152 18.702 1.00 97.00 87 ILE A O 1
ATOM 716 N N . LEU A 1 88 ? -10.298 1.253 18.702 1.00 98.00 88 LEU A N 1
ATOM 717 C CA . LEU A 1 88 ? -10.619 0.034 17.982 1.00 98.00 88 LEU A CA 1
ATOM 718 C C . LEU A 1 88 ? -10.656 -1.136 18.968 1.00 98.00 88 LEU A C 1
ATOM 720 O O . LEU A 1 88 ? -9.835 -1.195 19.880 1.00 98.00 88 LEU A O 1
ATOM 724 N N . ARG A 1 89 ? -11.582 -2.076 18.790 1.00 97.94 89 ARG A N 1
ATOM 725 C CA . ARG A 1 89 ? -11.733 -3.281 19.613 1.00 97.94 89 ARG A CA 1
ATOM 726 C C . ARG A 1 89 ? -11.555 -4.525 18.757 1.00 97.94 89 ARG A C 1
ATOM 728 O O . ARG A 1 89 ? -12.170 -4.650 17.705 1.00 97.94 89 ARG A O 1
ATOM 735 N N . ILE A 1 90 ? -10.774 -5.484 19.238 1.00 98.00 90 ILE A N 1
ATOM 736 C CA . ILE A 1 90 ? -10.607 -6.783 18.592 1.00 98.00 90 ILE A CA 1
ATOM 737 C C . ILE A 1 90 ? -10.593 -7.910 19.633 1.00 98.00 90 ILE A C 1
ATOM 739 O O . ILE A 1 90 ? -9.890 -7.801 20.642 1.00 98.00 90 ILE A O 1
ATOM 743 N N . PRO A 1 91 ? -11.320 -9.021 19.405 1.00 97.06 91 PRO A N 1
ATOM 744 C CA . PRO A 1 91 ? -11.213 -10.189 20.269 1.00 97.06 91 PRO A CA 1
ATOM 745 C C . PRO A 1 91 ? -9.782 -10.732 20.278 1.00 97.06 91 PRO A C 1
ATOM 747 O O . PRO A 1 91 ? -9.182 -10.917 19.222 1.00 97.06 91 PRO A O 1
ATOM 750 N N . LEU A 1 92 ? -9.254 -11.085 21.448 1.00 95.38 92 LEU A N 1
ATOM 751 C CA . LEU A 1 92 ? -7.902 -11.630 21.609 1.00 95.38 92 LEU A CA 1
ATOM 752 C C . LEU A 1 92 ? -7.685 -12.888 20.752 1.00 95.38 92 LEU A C 1
ATOM 754 O O . LEU A 1 92 ? -6.618 -13.070 20.181 1.00 95.38 92 LEU A O 1
ATOM 758 N N . ARG A 1 93 ? -8.722 -13.721 20.593 1.00 94.88 93 ARG A N 1
ATOM 759 C CA . ARG A 1 93 ? -8.706 -14.907 19.712 1.00 94.88 93 ARG A CA 1
ATOM 760 C C . ARG A 1 93 ? -8.541 -14.583 18.220 1.00 94.88 93 ARG A C 1
ATOM 762 O O . ARG A 1 93 ? -8.203 -15.472 17.445 1.00 94.88 93 ARG A O 1
ATOM 769 N N . ASN A 1 94 ? -8.828 -13.343 17.822 1.00 95.12 94 ASN A N 1
ATOM 770 C CA . ASN A 1 94 ? -8.656 -12.845 16.461 1.00 95.12 94 ASN A CA 1
ATOM 771 C C . ASN A 1 94 ? -7.284 -12.194 16.258 1.00 95.12 94 ASN A C 1
ATOM 773 O O . ASN A 1 94 ? -7.026 -11.740 15.152 1.00 95.12 94 ASN A O 1
ATOM 777 N N . LEU A 1 95 ? -6.426 -12.138 17.282 1.00 94.94 95 LEU A N 1
ATOM 778 C CA . LEU A 1 95 ? -5.018 -11.786 17.139 1.00 94.94 95 LEU A CA 1
ATOM 779 C C . LEU A 1 95 ? -4.211 -13.072 16.965 1.00 94.94 95 LEU A C 1
ATOM 781 O O . LEU A 1 95 ? -4.299 -13.989 17.782 1.00 94.94 95 LEU A O 1
ATOM 785 N N . GLY A 1 96 ? -3.428 -13.152 15.894 1.00 93.19 96 GLY A N 1
ATOM 786 C CA . GLY A 1 96 ? -2.655 -14.350 15.590 1.00 93.19 96 GLY A CA 1
ATOM 787 C C . GLY A 1 96 ? -1.663 -14.154 14.454 1.00 93.19 96 GLY A C 1
ATOM 788 O O . GLY A 1 96 ? -1.575 -13.083 13.860 1.00 93.19 96 GLY A O 1
ATOM 789 N N . GLU A 1 97 ? -0.897 -15.201 14.163 1.00 94.94 97 GLU A N 1
ATOM 790 C CA . GLU A 1 97 ? 0.054 -15.220 13.052 1.00 94.94 97 GLU A CA 1
ATOM 791 C C . GLU A 1 97 ? -0.653 -15.493 11.719 1.00 94.94 97 GLU A C 1
ATOM 793 O O . GLU A 1 97 ? -1.450 -16.429 11.599 1.00 94.94 97 GLU A O 1
ATOM 798 N N . ILE A 1 98 ? -0.272 -14.749 10.679 1.00 94.25 98 ILE A N 1
ATOM 799 C CA . ILE A 1 98 ? -0.606 -15.076 9.289 1.00 94.25 98 ILE A CA 1
ATOM 800 C C . ILE A 1 98 ? 0.555 -15.870 8.686 1.00 94.25 98 ILE A C 1
ATOM 802 O O . ILE A 1 98 ? 1.674 -15.375 8.570 1.00 94.25 98 ILE A O 1
ATOM 806 N N . ARG A 1 99 ? 0.289 -17.128 8.311 1.00 89.56 99 ARG A N 1
ATOM 807 C CA . ARG A 1 99 ? 1.307 -18.048 7.768 1.00 89.56 99 ARG A CA 1
ATOM 808 C C . ARG A 1 99 ? 1.482 -17.927 6.254 1.00 89.56 99 ARG A C 1
ATOM 810 O O . ARG A 1 99 ? 2.613 -17.883 5.776 1.00 89.56 99 ARG A O 1
ATOM 817 N N . ASP A 1 100 ? 0.365 -17.859 5.530 1.00 93.50 100 ASP A N 1
ATOM 818 C CA . ASP A 1 100 ? 0.318 -17.819 4.065 1.00 93.50 100 ASP A CA 1
ATOM 819 C C . ASP A 1 100 ? -0.176 -16.445 3.606 1.00 93.50 100 ASP A C 1
ATOM 821 O O . ASP A 1 100 ? -1.371 -16.239 3.367 1.00 93.50 100 ASP A O 1
ATOM 825 N N . LEU A 1 101 ? 0.751 -15.487 3.521 1.00 97.06 101 LEU A N 1
ATOM 826 C CA . LEU A 1 101 ? 0.440 -14.085 3.243 1.00 97.06 101 LEU A CA 1
ATOM 827 C C . LEU A 1 101 ? -0.351 -13.915 1.942 1.00 97.06 101 LEU A C 1
ATOM 829 O O . LEU A 1 101 ? -1.354 -13.204 1.930 1.00 97.06 101 LEU A O 1
ATOM 833 N N . GLY A 1 102 ? 0.058 -14.584 0.858 1.00 97.88 102 GLY A N 1
ATOM 834 C CA . GLY A 1 102 ? -0.610 -14.417 -0.434 1.00 97.88 102 GLY A CA 1
ATOM 835 C C . GLY A 1 102 ? -2.042 -14.947 -0.420 1.00 97.88 102 GLY A C 1
ATOM 836 O O . GLY A 1 102 ? -2.944 -14.314 -0.968 1.00 97.88 102 GLY A O 1
ATOM 837 N N . ARG A 1 103 ? -2.281 -16.074 0.261 1.00 97.75 103 ARG A N 1
ATOM 838 C CA . ARG A 1 103 ? -3.622 -16.662 0.391 1.00 97.75 103 ARG A CA 1
ATOM 839 C C . ARG A 1 103 ? -4.526 -15.813 1.283 1.00 97.75 103 ARG A C 1
ATOM 841 O O . ARG A 1 103 ? -5.697 -15.633 0.952 1.00 97.75 103 ARG A O 1
ATOM 848 N N . GLU A 1 104 ? -3.993 -15.301 2.389 1.00 98.06 104 GLU A N 1
ATOM 849 C CA . GLU A 1 104 ? -4.728 -14.411 3.290 1.00 98.06 104 GLU A CA 1
ATOM 850 C C . GLU A 1 104 ? -5.106 -13.102 2.585 1.00 98.06 104 GLU A C 1
ATOM 852 O O . GLU A 1 104 ? -6.258 -12.675 2.669 1.00 98.06 104 GLU A O 1
ATOM 857 N N . LEU A 1 105 ? -4.182 -12.518 1.813 1.00 98.56 105 LEU A N 1
ATOM 858 C CA . LEU A 1 105 ? -4.427 -11.307 1.028 1.00 98.56 105 LEU A CA 1
ATOM 859 C C . LEU A 1 105 ? -5.470 -11.538 -0.074 1.00 98.56 105 LEU A C 1
ATOM 861 O O . LEU A 1 105 ? -6.384 -10.736 -0.243 1.00 98.56 105 LEU A O 1
ATOM 865 N N . ALA A 1 106 ? -5.406 -12.668 -0.782 1.00 98.31 106 ALA A N 1
ATOM 866 C CA . ALA A 1 106 ? -6.424 -13.040 -1.765 1.00 98.31 106 ALA A CA 1
ATOM 867 C C . ALA A 1 106 ? -7.816 -13.207 -1.130 1.00 98.31 106 ALA A C 1
ATOM 869 O O . ALA A 1 106 ? -8.822 -12.786 -1.705 1.00 98.31 106 ALA A O 1
ATOM 870 N N . GLY A 1 107 ? -7.881 -13.809 0.063 1.00 98.00 107 GLY A N 1
ATOM 871 C CA . GLY A 1 107 ? -9.113 -13.924 0.843 1.00 98.00 107 GLY A CA 1
ATOM 872 C C . GLY A 1 107 ? -9.671 -12.562 1.257 1.00 98.00 107 GLY A C 1
ATOM 873 O O . GLY A 1 107 ? -10.870 -12.335 1.095 1.00 98.00 107 GLY A O 1
ATOM 874 N N . PHE A 1 108 ? -8.796 -11.667 1.718 1.00 98.50 108 PHE A N 1
ATOM 875 C CA . PHE A 1 108 ? -9.123 -10.288 2.075 1.00 98.50 108 PHE A CA 1
ATOM 876 C C . PHE A 1 108 ? -9.703 -9.515 0.894 1.00 98.50 108 PHE A C 1
ATOM 878 O O . PHE A 1 108 ? -10.837 -9.052 0.980 1.00 98.50 108 PHE A O 1
ATOM 885 N N . HIS A 1 109 ? -9.013 -9.486 -0.249 1.00 98.38 109 HIS A N 1
ATOM 886 C CA . HIS A 1 109 ? -9.528 -8.817 -1.443 1.00 98.38 109 HIS A CA 1
ATOM 887 C C . HIS A 1 109 ? -10.860 -9.409 -1.897 1.00 98.38 109 HIS A C 1
ATOM 889 O O . HIS A 1 109 ? -11.788 -8.670 -2.199 1.00 98.38 109 HIS A O 1
ATOM 895 N N . ARG A 1 110 ? -10.999 -10.742 -1.913 1.00 97.38 110 ARG A N 1
ATOM 896 C CA . ARG A 1 110 ? -12.255 -11.388 -2.319 1.00 97.38 110 ARG A CA 1
ATOM 897 C C . ARG A 1 110 ? -13.427 -10.994 -1.415 1.00 97.38 110 ARG A C 1
ATOM 899 O O . ARG A 1 110 ? -14.513 -10.773 -1.937 1.00 97.38 110 ARG A O 1
ATOM 906 N N . ARG A 1 111 ? -13.220 -10.907 -0.095 1.00 97.31 111 ARG A N 1
ATOM 907 C CA . ARG A 1 111 ? -14.243 -10.443 0.860 1.00 97.31 111 ARG A CA 1
ATOM 908 C C . ARG A 1 111 ? -14.479 -8.936 0.779 1.00 97.31 111 ARG A C 1
ATOM 910 O O . ARG A 1 111 ? -15.590 -8.500 1.032 1.00 97.31 111 ARG A O 1
ATOM 917 N N . G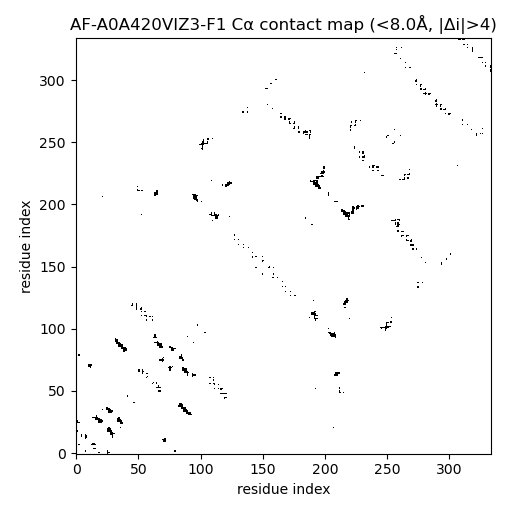LY A 1 112 ? -13.471 -8.158 0.397 1.00 96.69 112 GLY A N 1
ATOM 918 C CA . GLY A 1 112 ? -13.561 -6.710 0.214 1.00 96.69 112 GLY A CA 1
ATOM 919 C C . GLY A 1 112 ? -14.159 -6.252 -1.121 1.00 96.69 112 GLY A C 1
ATOM 920 O O . GLY A 1 112 ? -14.355 -5.053 -1.298 1.00 96.69 112 GLY A O 1
ATOM 921 N N . ARG A 1 113 ? -14.431 -7.156 -2.072 1.00 94.75 113 ARG A N 1
ATOM 922 C CA . ARG A 1 113 ? -15.099 -6.820 -3.345 1.00 94.75 113 ARG A CA 1
ATOM 923 C C . ARG A 1 113 ? -16.545 -6.402 -3.136 1.00 94.75 113 ARG A C 1
ATOM 925 O O . ARG A 1 113 ? -17.176 -6.808 -2.166 1.00 94.75 113 ARG A O 1
ATOM 932 N N . ASN A 1 114 ? -17.085 -5.662 -4.106 1.00 88.19 114 ASN A N 1
ATOM 933 C CA . ASN A 1 114 ? -18.478 -5.193 -4.136 1.00 88.19 114 ASN A CA 1
ATOM 934 C C . ASN A 1 114 ? -18.880 -4.319 -2.938 1.00 88.19 114 ASN A C 1
ATOM 936 O O . ASN A 1 114 ? -20.066 -4.058 -2.737 1.00 88.19 114 ASN A O 1
ATOM 940 N N . PHE A 1 115 ? -17.908 -3.845 -2.156 1.00 93.75 115 PHE A N 1
ATOM 941 C CA . PHE A 1 115 ? -18.149 -2.827 -1.153 1.00 93.75 115 PHE A CA 1
ATOM 942 C C . PHE A 1 115 ? -18.642 -1.554 -1.856 1.00 93.75 115 PHE A C 1
ATOM 944 O O . PHE A 1 115 ? -17.928 -0.962 -2.660 1.00 93.75 115 PHE A O 1
ATOM 951 N N . ALA A 1 116 ? -19.886 -1.160 -1.577 1.00 82.69 116 ALA A N 1
ATOM 952 C CA . ALA A 1 116 ? -20.573 -0.070 -2.275 1.00 82.69 116 ALA A CA 1
ATOM 953 C C . ALA A 1 116 ? -20.185 1.344 -1.784 1.00 82.69 116 ALA A C 1
ATOM 955 O O . ALA A 1 116 ? -20.727 2.334 -2.277 1.00 82.69 116 ALA A O 1
ATOM 956 N N . GLY A 1 117 ? -19.303 1.445 -0.785 1.00 79.19 117 GLY A N 1
ATOM 957 C CA . GLY A 1 117 ? -18.808 2.711 -0.242 1.00 79.19 117 GLY A CA 1
ATOM 958 C C . GLY A 1 117 ? -17.464 3.137 -0.836 1.00 79.19 117 GLY A C 1
ATOM 959 O O . GLY A 1 117 ? -17.048 2.653 -1.885 1.00 79.19 117 GLY A O 1
ATOM 960 N N . GLY A 1 118 ? -16.767 4.027 -0.125 1.00 74.88 118 GLY A N 1
ATOM 961 C CA . GLY A 1 118 ? -15.382 4.372 -0.434 1.00 74.88 118 GLY A CA 1
ATOM 962 C C . GLY A 1 118 ? -15.218 5.549 -1.388 1.00 74.88 118 GLY A C 1
ATOM 963 O O . GLY A 1 118 ? -14.274 5.526 -2.148 1.00 74.88 118 GLY A O 1
ATOM 964 N N . LYS A 1 119 ? -16.111 6.543 -1.425 1.00 87.56 119 LYS A N 1
ATOM 965 C CA . LYS A 1 119 ? -15.955 7.729 -2.283 1.00 87.56 119 LYS A CA 1
ATOM 966 C C . LYS A 1 119 ? -14.713 8.551 -1.916 1.00 87.56 119 LYS A C 1
ATOM 968 O O . LYS A 1 119 ? -13.953 8.895 -2.818 1.00 87.56 119 LYS A O 1
ATOM 973 N N . ALA A 1 120 ? -14.492 8.844 -0.635 1.00 91.12 120 ALA A N 1
ATOM 974 C CA . ALA A 1 120 ? -13.329 9.604 -0.164 1.00 91.12 120 ALA A CA 1
ATOM 975 C C . ALA A 1 120 ? -12.027 8.786 -0.298 1.00 91.12 120 ALA A C 1
ATOM 977 O O . ALA A 1 120 ? -10.974 9.283 -0.718 1.00 91.12 120 ALA A O 1
ATOM 978 N N . LEU A 1 121 ? -12.115 7.478 -0.050 1.00 95.06 121 LEU A N 1
ATOM 979 C CA . LEU A 1 121 ? -10.999 6.535 -0.105 1.00 95.06 121 LEU A CA 1
ATOM 980 C C . LEU A 1 121 ? -10.928 5.734 -1.420 1.00 95.06 121 LEU A C 1
ATOM 982 O O . LEU A 1 121 ? -10.183 4.751 -1.499 1.00 95.06 121 LEU A O 1
ATOM 986 N N . ASN A 1 122 ? -11.640 6.155 -2.474 1.00 95.44 122 ASN A N 1
ATOM 987 C CA . ASN A 1 122 ? -11.584 5.505 -3.785 1.00 95.44 122 ASN A CA 1
ATOM 988 C C . ASN A 1 122 ? -10.273 5.862 -4.469 1.00 95.44 122 ASN A C 1
ATOM 990 O O . ASN A 1 122 ? -9.905 7.032 -4.578 1.00 95.44 122 ASN A O 1
ATOM 994 N N . ARG A 1 123 ? -9.585 4.851 -4.980 1.00 95.31 123 ARG A N 1
ATOM 995 C CA . ARG A 1 123 ? -8.402 4.988 -5.832 1.00 95.31 123 ARG A CA 1
ATOM 996 C C . ARG A 1 123 ? -8.557 4.202 -7.138 1.00 95.31 123 ARG A C 1
ATOM 998 O O . ARG A 1 123 ? -7.757 4.393 -8.055 1.00 95.31 123 ARG A O 1
ATOM 1005 N N . TYR A 1 124 ? -9.610 3.390 -7.257 1.00 94.31 124 TYR A N 1
ATOM 1006 C CA . TYR A 1 124 ? -9.912 2.636 -8.464 1.00 94.31 124 TYR A CA 1
ATOM 1007 C C . TYR A 1 124 ? -10.203 3.568 -9.642 1.00 94.31 124 TYR A C 1
ATOM 1009 O O . TYR A 1 124 ? -11.000 4.500 -9.528 1.00 94.31 124 TYR A O 1
ATOM 1017 N N . GLY A 1 125 ? -9.555 3.302 -10.777 1.00 92.38 125 GLY A N 1
ATOM 1018 C CA . GLY A 1 125 ? -9.690 4.097 -12.001 1.00 92.38 125 GLY A CA 1
ATOM 1019 C C . GLY A 1 125 ? -8.972 5.452 -11.974 1.00 92.38 125 GLY A C 1
ATOM 1020 O O . GLY A 1 125 ? -8.938 6.124 -12.996 1.00 92.38 125 GLY A O 1
ATOM 1021 N N . LEU A 1 126 ? -8.358 5.839 -10.850 1.00 96.06 126 LEU A N 1
ATOM 1022 C CA . LEU A 1 126 ? -7.729 7.157 -10.678 1.00 96.06 126 LEU A CA 1
ATOM 1023 C C . LEU A 1 126 ? -6.203 7.136 -10.841 1.00 96.06 126 LEU A C 1
ATOM 1025 O O . LEU A 1 126 ? -5.556 8.170 -10.704 1.00 96.06 126 LEU A O 1
ATOM 1029 N N . TRP A 1 127 ? -5.598 5.973 -11.109 1.00 96.94 127 TRP A N 1
ATOM 1030 C CA . TRP A 1 127 ? -4.137 5.831 -11.129 1.00 96.94 127 TRP A CA 1
ATOM 1031 C C . TRP A 1 127 ? -3.464 6.773 -12.125 1.00 96.94 127 TRP A C 1
ATOM 1033 O O . TRP A 1 127 ? -2.538 7.469 -11.728 1.00 96.94 127 TRP A O 1
ATOM 1043 N N . LYS A 1 128 ? -3.953 6.840 -13.370 1.00 96.00 128 LYS A N 1
ATOM 1044 C CA . LYS A 1 128 ? -3.372 7.697 -14.415 1.00 96.00 128 LYS A CA 1
ATOM 1045 C C . LYS A 1 128 ? -3.354 9.165 -13.991 1.00 96.00 128 LYS A C 1
ATOM 1047 O O . LYS A 1 128 ? -2.281 9.743 -13.917 1.00 96.00 128 LYS A O 1
ATOM 1052 N N . GLU A 1 129 ? -4.503 9.708 -13.590 1.00 97.44 129 GLU A N 1
ATOM 1053 C CA . GLU A 1 129 ? -4.622 11.097 -13.122 1.00 97.44 129 GLU A CA 1
ATOM 1054 C C . GLU A 1 129 ? -3.703 11.375 -11.919 1.00 97.44 129 GLU A C 1
ATOM 1056 O O . GLU A 1 129 ? -3.015 12.393 -11.855 1.00 97.44 129 GLU A O 1
ATOM 1061 N N . MET A 1 130 ? -3.650 10.450 -10.954 1.00 96.62 130 MET A N 1
ATOM 1062 C CA . MET A 1 130 ? -2.779 10.591 -9.787 1.00 96.62 130 MET A CA 1
ATOM 1063 C C . MET A 1 130 ? -1.290 10.570 -10.154 1.00 96.62 130 MET A C 1
ATOM 1065 O O . MET A 1 130 ? -0.507 11.268 -9.509 1.00 96.62 130 MET A O 1
ATOM 1069 N N . TRP A 1 131 ? -0.891 9.751 -11.129 1.00 97.88 131 TRP A N 1
ATOM 1070 C CA . TRP A 1 131 ? 0.491 9.652 -11.601 1.00 97.88 131 TRP A CA 1
ATOM 1071 C C . TRP A 1 131 ? 0.884 10.870 -12.437 1.00 97.88 131 TRP A C 1
ATOM 1073 O O . TRP A 1 131 ? 1.942 11.439 -12.183 1.00 97.88 131 TRP A O 1
ATOM 1083 N N . GLU A 1 132 ? 0.010 11.317 -13.342 1.00 97.88 132 GLU A N 1
ATOM 1084 C CA . GLU A 1 132 ? 0.187 12.536 -14.142 1.00 97.88 132 GLU A CA 1
ATOM 1085 C C . GLU A 1 132 ? 0.391 13.746 -13.234 1.00 97.88 132 GLU A C 1
ATOM 1087 O O . GLU A 1 132 ? 1.408 14.422 -13.338 1.00 97.88 132 GLU A O 1
ATOM 1092 N N . ARG A 1 133 ? -0.492 13.949 -12.249 1.00 97.88 133 ARG A N 1
ATOM 1093 C CA . ARG A 1 133 ? -0.382 15.080 -11.318 1.00 97.88 133 ARG A CA 1
ATOM 1094 C C . ARG A 1 133 ? 0.938 15.091 -10.543 1.00 97.88 133 ARG A C 1
ATOM 1096 O O . ARG A 1 133 ? 1.519 16.152 -10.342 1.00 97.88 133 ARG A O 1
ATOM 1103 N N . ARG A 1 134 ? 1.409 13.929 -10.078 1.00 96.94 134 ARG A N 1
ATOM 1104 C CA . ARG A 1 134 ? 2.700 13.818 -9.370 1.00 96.94 134 ARG A CA 1
ATOM 1105 C C . ARG A 1 134 ? 3.872 14.129 -10.296 1.00 96.94 134 ARG A C 1
ATOM 1107 O O . ARG A 1 134 ? 4.786 14.854 -9.910 1.00 96.94 134 ARG A O 1
ATOM 1114 N N . LEU A 1 135 ? 3.831 13.604 -11.520 1.00 98.00 135 LEU A N 1
ATOM 1115 C CA . LEU A 1 135 ? 4.865 13.847 -12.517 1.00 98.00 135 LEU A CA 1
ATOM 1116 C C . LEU A 1 135 ? 4.921 15.327 -12.913 1.00 98.00 135 LEU A C 1
ATOM 1118 O O . LEU A 1 135 ? 6.002 15.900 -12.907 1.00 98.00 135 LEU A O 1
ATOM 1122 N N . GLU A 1 136 ? 3.775 15.957 -13.177 1.00 97.88 136 GLU A N 1
ATOM 1123 C CA . GLU A 1 136 ? 3.664 17.386 -13.495 1.00 97.88 136 GLU A CA 1
ATOM 1124 C C . GLU A 1 136 ? 4.215 18.274 -12.373 1.00 97.88 136 GLU A C 1
ATOM 1126 O O . GLU A 1 136 ? 4.909 19.255 -12.638 1.00 97.88 136 GLU A O 1
ATOM 1131 N N . GLN A 1 137 ? 3.945 17.925 -11.111 1.00 96.94 137 GLN A N 1
ATOM 1132 C CA . GLN A 1 137 ? 4.484 18.646 -9.955 1.00 96.94 137 GLN A CA 1
ATOM 1133 C C . GLN A 1 137 ? 6.015 18.589 -9.914 1.00 96.94 137 GLN A C 1
ATOM 1135 O O . GLN A 1 137 ? 6.665 19.623 -9.754 1.00 96.94 137 GLN A O 1
ATOM 1140 N N . LEU A 1 138 ? 6.598 17.400 -10.080 1.00 97.00 138 LEU A N 1
ATOM 1141 C CA . LEU A 1 138 ? 8.052 17.229 -10.082 1.00 97.00 138 LEU A CA 1
ATOM 1142 C C . LEU A 1 138 ? 8.710 17.838 -11.328 1.00 97.00 138 LEU A C 1
ATOM 1144 O O . LEU A 1 138 ? 9.786 18.421 -11.216 1.00 97.00 138 LEU A O 1
ATOM 1148 N N . ASP A 1 139 ? 8.054 17.774 -12.486 1.00 97.25 139 ASP A N 1
ATOM 1149 C CA . ASP A 1 139 ? 8.512 18.398 -13.730 1.00 97.25 139 ASP A CA 1
ATOM 1150 C C . ASP A 1 139 ? 8.541 19.926 -13.621 1.00 97.25 139 ASP A C 1
ATOM 1152 O O . ASP A 1 139 ? 9.531 20.562 -13.989 1.00 97.25 139 ASP A O 1
ATOM 1156 N N . ALA A 1 140 ? 7.506 20.527 -13.026 1.00 96.19 140 ALA A N 1
ATOM 1157 C CA . ALA A 1 140 ? 7.490 21.956 -12.743 1.00 96.19 140 ALA A CA 1
ATOM 1158 C C . ALA A 1 140 ? 8.671 22.363 -11.851 1.00 96.19 140 ALA A C 1
ATOM 1160 O O . ALA A 1 140 ? 9.336 23.359 -12.137 1.00 96.19 140 ALA A O 1
ATOM 1161 N N . VAL A 1 141 ? 8.971 21.574 -10.811 1.00 93.88 141 VAL A N 1
ATOM 1162 C CA . VAL A 1 141 ? 10.131 21.797 -9.936 1.00 93.88 141 VAL A CA 1
ATOM 1163 C C . VAL A 1 141 ? 11.442 21.653 -10.712 1.00 93.88 141 VAL A C 1
ATOM 1165 O O . VAL A 1 141 ? 12.285 22.549 -10.636 1.00 93.88 141 VAL A O 1
ATOM 1168 N N . TRP A 1 142 ? 11.601 20.589 -11.499 1.00 94.81 142 TRP A N 1
ATOM 1169 C CA . TRP A 1 142 ? 12.796 20.334 -12.306 1.00 94.81 142 TRP A CA 1
ATOM 1170 C C . TRP A 1 142 ? 13.077 21.465 -13.307 1.00 94.81 142 TRP A C 1
ATOM 1172 O O . TRP A 1 142 ? 14.198 21.971 -13.360 1.00 94.81 142 TRP A O 1
ATOM 1182 N N . LYS A 1 143 ? 12.052 21.967 -14.008 1.00 93.50 143 LYS A N 1
ATOM 1183 C CA . LYS A 1 143 ? 12.166 23.121 -14.922 1.00 93.50 143 LYS A CA 1
ATOM 1184 C C . LYS A 1 143 ? 12.674 24.382 -14.233 1.00 93.50 143 LYS A C 1
ATOM 1186 O O . LYS A 1 143 ? 13.365 25.188 -14.849 1.00 93.50 143 LYS A O 1
ATOM 1191 N N . THR A 1 144 ? 12.390 24.567 -12.940 1.00 91.38 144 THR A N 1
ATOM 1192 C CA . THR A 1 144 ? 12.955 25.706 -12.197 1.00 91.38 144 THR A CA 1
ATOM 1193 C C . THR A 1 144 ? 14.459 25.584 -11.946 1.00 91.38 144 THR A C 1
ATOM 1195 O O . THR A 1 144 ? 15.084 26.588 -11.598 1.00 91.38 144 THR A O 1
ATOM 1198 N N . MET A 1 145 ? 15.041 24.390 -12.082 1.00 87.75 145 MET A N 1
ATOM 1199 C CA . MET A 1 145 ? 16.471 24.122 -11.902 1.00 87.75 145 MET A CA 1
ATOM 1200 C C . MET A 1 145 ? 17.257 24.253 -13.215 1.00 87.75 145 MET A C 1
ATOM 1202 O O . MET A 1 145 ? 18.476 24.424 -13.186 1.00 87.75 145 MET A O 1
ATOM 1206 N N . GLU A 1 146 ? 16.572 24.221 -14.359 1.00 77.06 146 GLU A N 1
ATOM 1207 C CA . GLU A 1 146 ? 17.178 24.320 -15.684 1.00 77.06 146 GLU A CA 1
ATOM 1208 C C . GLU A 1 146 ? 17.882 25.678 -15.883 1.00 77.06 146 GLU A C 1
ATOM 1210 O O . GLU A 1 146 ? 17.357 26.742 -15.550 1.00 77.06 146 GLU A O 1
ATOM 1215 N N . GLY A 1 147 ? 19.121 25.652 -16.384 1.00 69.00 147 GLY A N 1
ATOM 1216 C CA . GLY A 1 147 ? 19.930 26.858 -16.610 1.00 69.00 147 GLY A CA 1
ATOM 1217 C C . GLY A 1 147 ? 20.511 27.515 -15.349 1.00 69.00 147 GLY A C 1
ATOM 1218 O O . GLY A 1 147 ? 21.232 28.509 -15.463 1.00 69.00 147 GLY A O 1
ATOM 1219 N N . LYS A 1 148 ? 20.254 26.972 -14.151 1.00 72.44 148 LYS A N 1
ATOM 1220 C CA . LYS A 1 148 ? 20.933 27.376 -12.910 1.00 72.44 148 LYS A CA 1
ATOM 1221 C C . LYS A 1 148 ? 22.217 26.566 -12.723 1.00 72.44 148 LYS A C 1
ATOM 1223 O O . LYS A 1 148 ? 22.339 25.447 -13.217 1.00 72.44 148 LYS A O 1
ATOM 1228 N N . ALA A 1 149 ? 23.196 27.128 -12.006 1.00 66.50 149 ALA A N 1
ATOM 1229 C CA . ALA A 1 149 ? 24.357 26.347 -11.580 1.00 66.50 149 ALA A CA 1
ATOM 1230 C C . ALA A 1 149 ? 23.860 25.134 -10.771 1.00 66.50 149 ALA A C 1
ATOM 1232 O O . ALA A 1 149 ? 22.977 25.327 -9.929 1.00 66.50 149 ALA A O 1
ATOM 1233 N N . PRO A 1 150 ? 24.381 23.916 -11.015 1.00 62.88 150 PRO A N 1
ATOM 1234 C CA . PRO A 1 150 ? 23.894 22.732 -10.326 1.00 62.88 150 PRO A CA 1
ATOM 1235 C C . PRO A 1 150 ? 24.008 22.950 -8.818 1.00 62.88 150 PRO A C 1
ATOM 1237 O O . PRO A 1 150 ? 25.057 23.376 -8.321 1.00 62.88 150 PRO A O 1
ATOM 1240 N N . GLY A 1 151 ? 22.908 22.684 -8.110 1.00 67.44 151 GLY A N 1
ATOM 1241 C CA . GLY A 1 151 ? 22.877 22.678 -6.652 1.00 67.44 151 GLY A CA 1
ATOM 1242 C C . GLY A 1 151 ? 23.865 21.662 -6.065 1.00 67.44 151 GLY A C 1
ATOM 1243 O O . GLY A 1 151 ? 24.661 21.032 -6.767 1.00 67.44 151 GLY A O 1
ATOM 1244 N N . ARG A 1 152 ? 23.844 21.474 -4.745 1.00 77.25 152 ARG A N 1
ATOM 1245 C CA . ARG A 1 152 ? 24.641 20.427 -4.077 1.00 77.25 152 ARG A CA 1
ATOM 1246 C C . ARG A 1 152 ? 23.722 19.380 -3.461 1.00 77.25 152 ARG A C 1
ATOM 1248 O O . ARG A 1 152 ? 22.595 19.693 -3.094 1.00 77.25 152 ARG A O 1
ATOM 1255 N N . GLY A 1 153 ? 24.230 18.156 -3.328 1.00 85.62 153 GLY A N 1
ATOM 1256 C CA . GLY A 1 153 ? 23.474 17.046 -2.749 1.00 85.62 153 GLY A CA 1
ATOM 1257 C C . GLY A 1 153 ? 22.226 16.720 -3.568 1.00 85.62 153 GLY A C 1
ATOM 1258 O O . GLY A 1 153 ? 22.300 16.614 -4.796 1.00 85.62 153 GLY A O 1
ATOM 1259 N N . PHE A 1 154 ? 21.084 16.639 -2.889 1.00 90.50 154 PHE A N 1
ATOM 1260 C CA . PHE A 1 154 ? 19.794 16.265 -3.463 1.00 90.50 154 PHE A CA 1
ATOM 1261 C C . PHE A 1 154 ? 19.426 17.016 -4.752 1.00 90.50 154 PHE A C 1
ATOM 1263 O O . PHE A 1 154 ? 19.015 16.376 -5.714 1.00 90.50 154 PHE A O 1
ATOM 1270 N N . GLU A 1 155 ? 19.593 18.342 -4.817 1.00 90.12 155 GLU A N 1
ATOM 1271 C CA . GLU A 1 155 ? 19.185 19.128 -5.996 1.00 90.12 155 GLU A CA 1
ATOM 1272 C C . GLU A 1 155 ? 19.922 18.688 -7.264 1.00 90.12 155 GLU A C 1
ATOM 1274 O O . GLU A 1 155 ? 19.327 18.596 -8.335 1.00 90.12 155 GLU A O 1
ATOM 1279 N N . ARG A 1 156 ? 21.216 18.375 -7.137 1.00 91.44 156 ARG A N 1
ATOM 1280 C CA . ARG A 1 156 ? 22.021 17.874 -8.251 1.00 91.44 156 ARG A CA 1
ATOM 1281 C C . ARG A 1 156 ? 21.583 16.472 -8.650 1.00 91.44 156 ARG A C 1
ATOM 1283 O O . ARG A 1 156 ? 21.362 16.226 -9.830 1.00 91.44 156 ARG A O 1
ATOM 1290 N N . LEU A 1 157 ? 21.442 15.581 -7.669 1.00 93.38 157 LEU A N 1
ATOM 1291 C CA . LEU A 1 157 ? 21.006 14.207 -7.900 1.00 93.38 157 LEU A CA 1
ATOM 1292 C C . LEU A 1 157 ? 19.647 14.166 -8.608 1.00 93.38 157 LEU A C 1
ATOM 1294 O O . LEU A 1 157 ? 19.482 13.452 -9.593 1.00 93.38 157 LEU A O 1
ATOM 1298 N N . PHE A 1 158 ? 18.685 14.959 -8.135 1.00 95.25 158 PHE A N 1
ATOM 1299 C CA . PHE A 1 158 ? 17.363 15.059 -8.736 1.00 95.25 158 PHE A CA 1
ATOM 1300 C C . PHE A 1 158 ? 17.426 15.650 -10.148 1.00 95.25 158 PHE A C 1
ATOM 1302 O O . PHE A 1 158 ? 16.851 15.066 -11.061 1.00 95.25 158 PHE A O 1
ATOM 1309 N N . ALA A 1 159 ? 18.151 16.755 -10.355 1.00 93.62 159 ALA A N 1
ATOM 1310 C CA . ALA A 1 159 ? 18.271 17.383 -11.671 1.00 93.62 159 ALA A CA 1
ATOM 1311 C C . ALA A 1 159 ? 18.872 16.440 -12.729 1.00 93.62 159 ALA A C 1
ATOM 1313 O O . ALA A 1 159 ? 18.418 16.446 -13.874 1.00 93.62 159 ALA A O 1
ATOM 1314 N N . GLU A 1 160 ? 19.857 15.624 -12.341 1.00 93.62 160 GLU A N 1
ATOM 1315 C CA . GLU A 1 160 ? 20.515 14.644 -13.212 1.00 93.62 160 GLU A CA 1
ATOM 1316 C C . GLU A 1 160 ? 19.643 13.397 -13.457 1.00 93.62 160 GLU A C 1
ATOM 1318 O O . GLU A 1 160 ? 19.579 12.906 -14.583 1.00 93.62 160 GLU A O 1
ATOM 1323 N N . ALA A 1 161 ? 18.952 12.885 -12.432 1.00 96.25 161 ALA A N 1
ATOM 1324 C CA . ALA A 1 161 ? 18.201 11.631 -12.523 1.00 96.25 161 ALA A CA 1
ATOM 1325 C C . ALA A 1 161 ? 16.766 11.794 -13.056 1.00 96.25 161 ALA A C 1
ATOM 1327 O O . ALA A 1 161 ? 16.260 10.901 -13.740 1.00 96.25 161 ALA A O 1
ATOM 1328 N N . PHE A 1 162 ? 16.093 12.908 -12.748 1.00 97.19 162 PHE A N 1
ATOM 1329 C CA . PHE A 1 162 ? 14.665 13.087 -13.027 1.00 97.19 162 PHE A CA 1
ATOM 1330 C C . PHE A 1 162 ? 14.277 12.881 -14.500 1.00 97.19 162 PHE A C 1
ATOM 1332 O O . PHE A 1 162 ? 13.310 12.154 -14.715 1.00 97.19 162 PHE A O 1
ATOM 1339 N N . PRO A 1 163 ? 15.013 13.392 -15.514 1.00 96.25 163 PRO A N 1
ATOM 1340 C CA . PRO A 1 163 ? 14.648 13.189 -16.921 1.00 96.25 163 PRO A CA 1
ATOM 1341 C C . PRO A 1 163 ? 14.560 11.717 -17.345 1.00 96.25 163 PRO A C 1
ATOM 1343 O O . PRO A 1 163 ? 13.766 11.352 -18.208 1.00 96.25 163 PRO A O 1
ATOM 1346 N N . TYR A 1 164 ? 15.376 10.851 -16.742 1.00 96.81 164 TYR A N 1
ATOM 1347 C CA . TYR A 1 164 ? 15.301 9.416 -16.993 1.00 96.81 164 TYR A CA 1
ATOM 1348 C C . TYR A 1 164 ? 14.057 8.810 -16.317 1.00 96.81 164 TYR A C 1
ATOM 1350 O O . TYR A 1 164 ? 13.278 8.112 -16.967 1.00 96.81 164 TYR A O 1
ATOM 1358 N N . PHE A 1 165 ? 13.811 9.129 -15.041 1.00 97.62 165 PHE A N 1
ATOM 1359 C CA . PHE A 1 165 ? 12.651 8.615 -14.304 1.00 97.62 165 PHE A CA 1
ATOM 1360 C C . PHE A 1 165 ? 11.308 9.156 -14.820 1.00 97.62 165 PHE A C 1
ATOM 1362 O O . PHE A 1 165 ? 10.309 8.438 -14.755 1.00 97.62 165 PHE A O 1
ATOM 1369 N N . SER A 1 166 ? 11.258 10.375 -15.362 1.00 97.75 166 SER A N 1
ATOM 1370 C CA . SER A 1 166 ? 10.064 10.913 -16.020 1.00 97.75 166 SER A CA 1
ATOM 1371 C C . SER A 1 166 ? 9.716 10.106 -17.272 1.00 97.75 166 SER A C 1
ATOM 1373 O O . SER A 1 166 ? 8.571 9.678 -17.412 1.00 97.75 166 SER A O 1
ATOM 1375 N N . GLY A 1 167 ? 10.709 9.762 -18.100 1.00 96.75 167 GLY A N 1
ATOM 1376 C CA . GLY A 1 167 ? 10.525 8.853 -19.235 1.00 96.75 167 GLY A CA 1
ATOM 1377 C C . GLY A 1 167 ? 10.019 7.466 -18.813 1.00 96.75 167 GLY A C 1
ATOM 1378 O O . GLY A 1 167 ? 9.147 6.889 -19.466 1.00 96.75 167 GLY A O 1
ATOM 1379 N N . LEU A 1 168 ? 10.486 6.931 -17.675 1.00 96.44 168 LEU A N 1
ATOM 1380 C CA . LEU A 1 168 ? 9.927 5.690 -17.114 1.00 96.44 168 LEU A CA 1
ATOM 1381 C C . LEU A 1 168 ? 8.443 5.835 -16.750 1.00 96.44 168 LEU A C 1
ATOM 1383 O O . LEU A 1 168 ? 7.657 4.910 -16.972 1.00 96.44 168 LEU A O 1
ATOM 1387 N N . CYS A 1 169 ? 8.049 6.989 -16.204 1.00 97.50 169 CYS A N 1
ATOM 1388 C CA . CYS A 1 169 ? 6.659 7.261 -15.851 1.00 97.50 169 CYS A CA 1
ATOM 1389 C C . CYS A 1 169 ? 5.757 7.301 -17.084 1.00 97.50 169 CYS A C 1
ATOM 1391 O O . CYS A 1 169 ? 4.689 6.689 -17.071 1.00 97.50 169 CYS A O 1
ATOM 1393 N N . GLU A 1 170 ? 6.189 7.971 -18.152 1.00 96.38 170 GLU A N 1
ATOM 1394 C CA . GLU A 1 170 ? 5.458 8.032 -19.423 1.00 96.38 170 GLU A CA 1
ATOM 1395 C C . GLU A 1 170 ? 5.218 6.629 -19.995 1.00 96.38 170 GLU A C 1
ATOM 1397 O O . GLU A 1 170 ? 4.082 6.271 -20.313 1.00 96.38 170 GLU A O 1
ATOM 1402 N N . ASN A 1 171 ? 6.253 5.784 -20.010 1.00 94.94 171 ASN A N 1
ATOM 1403 C CA . ASN A 1 171 ? 6.141 4.392 -20.449 1.00 94.94 171 ASN A CA 1
ATOM 1404 C C . ASN A 1 171 ? 5.166 3.576 -19.584 1.00 94.94 171 ASN A C 1
ATOM 1406 O O . ASN A 1 171 ? 4.368 2.794 -20.105 1.00 94.94 171 ASN A O 1
ATOM 1410 N N . ALA A 1 172 ? 5.193 3.764 -18.262 1.00 96.38 172 ALA A N 1
ATOM 1411 C CA . ALA A 1 172 ? 4.272 3.095 -17.346 1.00 96.38 172 ALA A CA 1
ATOM 1412 C C . ALA A 1 172 ? 2.812 3.525 -17.551 1.00 96.38 172 ALA A C 1
ATOM 1414 O O . ALA A 1 172 ? 1.907 2.684 -17.528 1.00 96.38 172 ALA A O 1
ATOM 1415 N N . MET A 1 173 ? 2.580 4.820 -17.779 1.00 96.81 173 MET A N 1
ATOM 1416 C CA . MET A 1 173 ? 1.256 5.375 -18.066 1.00 96.81 173 MET A CA 1
ATOM 1417 C C . MET A 1 173 ? 0.718 4.899 -19.415 1.00 96.81 173 MET A C 1
ATOM 1419 O O . MET A 1 173 ? -0.468 4.568 -19.507 1.00 96.81 173 MET A O 1
ATOM 1423 N N . GLN A 1 174 ? 1.576 4.803 -20.432 1.00 95.69 174 GLN A N 1
ATOM 1424 C CA . GLN A 1 174 ? 1.217 4.236 -21.729 1.00 95.69 174 GLN A CA 1
ATOM 1425 C C . GLN A 1 174 ? 0.831 2.760 -21.585 1.00 95.69 174 GLN A C 1
ATOM 1427 O O . GLN A 1 174 ? -0.274 2.380 -21.961 1.00 95.69 174 GLN A O 1
ATOM 1432 N N . TYR A 1 175 ? 1.664 1.952 -20.920 1.00 96.56 175 TYR A N 1
ATOM 1433 C CA . TYR A 1 175 ? 1.366 0.538 -20.668 1.00 96.56 175 TYR A CA 1
ATOM 1434 C C . TYR A 1 175 ? 0.040 0.347 -19.914 1.00 96.56 175 TYR A C 1
ATOM 1436 O O . TYR A 1 175 ? -0.768 -0.525 -20.249 1.00 96.56 175 TYR A O 1
ATOM 1444 N N . PHE A 1 176 ? -0.195 1.158 -18.875 1.00 97.06 176 PHE A N 1
ATOM 1445 C CA . PHE A 1 176 ? -1.457 1.160 -18.135 1.00 97.06 176 PHE A CA 1
ATOM 1446 C C . PHE A 1 176 ? -2.633 1.486 -19.057 1.00 97.06 176 PHE A C 1
ATOM 1448 O O . PHE A 1 176 ? -3.630 0.777 -19.028 1.00 97.06 176 PHE A O 1
ATOM 1455 N N . THR A 1 177 ? -2.502 2.509 -19.899 1.00 96.94 177 THR A N 1
ATOM 1456 C CA . THR A 1 177 ? -3.543 2.938 -20.840 1.00 96.94 177 THR A CA 1
ATOM 1457 C C . THR A 1 177 ? -3.862 1.846 -21.867 1.00 96.94 177 THR A C 1
ATOM 1459 O O . THR A 1 177 ? -5.026 1.480 -22.018 1.00 96.94 177 THR A O 1
ATOM 1462 N N . ASP A 1 178 ? -2.842 1.241 -22.480 1.00 96.38 178 ASP A N 1
ATOM 1463 C CA . ASP A 1 178 ? -2.987 0.153 -23.461 1.00 96.38 178 ASP A CA 1
ATOM 1464 C C . ASP A 1 178 ? -3.661 -1.088 -22.867 1.00 96.38 178 ASP A C 1
ATOM 1466 O O . ASP A 1 178 ? -4.398 -1.802 -23.544 1.00 96.38 178 ASP A O 1
ATOM 1470 N N . THR A 1 179 ? -3.498 -1.314 -21.560 1.00 95.62 179 THR A N 1
ATOM 1471 C CA . THR A 1 179 ? -4.167 -2.420 -20.859 1.00 95.62 179 THR A CA 1
ATOM 1472 C C . THR A 1 179 ? -5.690 -2.344 -20.973 1.00 95.62 179 THR A C 1
ATOM 1474 O O . THR A 1 179 ? -6.327 -3.380 -21.148 1.00 95.62 179 THR A O 1
ATOM 1477 N N . PHE A 1 180 ? -6.282 -1.147 -20.917 1.00 94.38 180 PHE A N 1
ATOM 1478 C CA . PHE A 1 180 ? -7.736 -0.982 -21.049 1.00 94.38 180 PHE A CA 1
ATOM 1479 C C . PHE A 1 180 ? -8.231 -1.139 -22.490 1.00 94.38 180 PHE A C 1
ATOM 1481 O O . PHE A 1 180 ? -9.420 -1.389 -22.692 1.00 94.38 180 PHE A O 1
ATOM 1488 N N . TYR A 1 181 ? -7.346 -0.991 -23.478 1.00 94.12 181 TYR A N 1
ATOM 1489 C CA . TYR A 1 181 ? -7.682 -1.193 -24.884 1.00 94.12 181 TYR A CA 1
ATOM 1490 C C . TYR A 1 181 ? -7.600 -2.665 -25.288 1.00 94.12 181 TYR A C 1
ATOM 1492 O O . TYR A 1 181 ? -8.505 -3.149 -25.971 1.00 94.12 181 TYR A O 1
ATOM 1500 N N . ASP A 1 182 ? -6.568 -3.391 -24.846 1.00 93.00 182 ASP A N 1
ATOM 1501 C CA . ASP A 1 182 ? -6.360 -4.762 -25.331 1.00 93.00 182 ASP A CA 1
ATOM 1502 C C . ASP A 1 182 ? -6.983 -5.840 -24.434 1.00 93.00 182 ASP A C 1
ATOM 1504 O O . ASP A 1 182 ? -7.246 -6.946 -24.907 1.00 93.00 182 ASP A O 1
ATOM 1508 N N . GLU A 1 183 ? -7.201 -5.563 -23.145 1.00 93.69 183 GLU A N 1
ATOM 1509 C CA . GLU A 1 183 ? -7.676 -6.563 -22.188 1.00 93.69 183 GLU A CA 1
ATOM 1510 C C . GLU A 1 183 ? -9.013 -6.185 -21.564 1.00 93.69 183 GLU A C 1
ATOM 1512 O O . GLU A 1 183 ? -9.296 -5.031 -21.241 1.00 93.69 183 GLU A O 1
ATOM 1517 N N . ARG A 1 184 ? -9.842 -7.206 -21.333 1.00 93.50 184 ARG A N 1
ATOM 1518 C CA . ARG A 1 184 ? -11.091 -7.050 -20.587 1.00 93.50 184 ARG A CA 1
ATOM 1519 C C . ARG A 1 184 ? -10.906 -7.522 -19.147 1.00 93.50 184 ARG A C 1
ATOM 1521 O O . ARG A 1 184 ? -10.428 -8.644 -18.954 1.00 93.50 184 ARG A O 1
ATOM 1528 N N . PRO A 1 185 ? -11.324 -6.723 -18.150 1.00 94.31 185 PRO A N 1
ATOM 1529 C CA . PRO A 1 185 ? -11.271 -7.140 -16.758 1.00 94.31 185 PRO A CA 1
ATOM 1530 C C . PRO A 1 185 ? -12.170 -8.358 -16.521 1.00 94.31 185 PRO A C 1
ATOM 1532 O O . PRO A 1 185 ? -13.244 -8.494 -17.111 1.00 94.31 185 PRO A O 1
ATOM 1535 N N . TRP A 1 186 ? -11.718 -9.251 -15.649 1.00 93.81 186 TRP A N 1
ATOM 1536 C CA . TRP A 1 186 ? -12.506 -10.347 -15.088 1.00 93.81 186 TRP A CA 1
ATOM 1537 C C . TRP A 1 186 ? -13.126 -9.918 -13.755 1.00 93.81 186 TRP A C 1
ATOM 1539 O O . TRP A 1 186 ? -12.773 -8.887 -13.187 1.00 93.81 186 TRP A O 1
ATOM 1549 N N . ASP A 1 187 ? -13.970 -10.767 -13.169 1.00 91.12 187 ASP A N 1
ATOM 1550 C CA . ASP A 1 187 ? -14.538 -10.527 -11.832 1.00 91.12 187 ASP A CA 1
ATOM 1551 C C . ASP A 1 187 ? -13.466 -10.377 -10.735 1.00 91.12 187 ASP A C 1
ATOM 1553 O O . ASP A 1 187 ? -13.720 -9.812 -9.668 1.00 91.12 187 ASP A O 1
ATOM 1557 N N . CYS A 1 188 ? -12.256 -10.908 -10.959 1.00 91.00 188 CYS A N 1
ATOM 1558 C CA . CYS A 1 188 ? -11.136 -10.719 -10.041 1.00 91.00 188 CYS A CA 1
ATOM 1559 C C . CYS A 1 188 ? -10.517 -9.319 -10.071 1.00 91.00 188 CYS A C 1
ATOM 1561 O O . CYS A 1 188 ? -9.809 -8.984 -9.120 1.00 91.00 188 CYS A O 1
ATOM 1563 N N . ASP A 1 189 ? -10.830 -8.543 -11.108 1.00 95.25 189 ASP A N 1
ATOM 1564 C CA . ASP A 1 189 ? -10.285 -7.215 -11.406 1.00 95.25 189 ASP A CA 1
ATOM 1565 C C . ASP A 1 189 ? -11.251 -6.084 -11.013 1.00 95.25 189 ASP A C 1
ATOM 1567 O O . ASP A 1 189 ? -10.994 -4.897 -11.237 1.00 95.25 189 ASP A O 1
ATOM 1571 N N . LEU A 1 190 ? -12.387 -6.447 -10.410 1.00 94.25 190 LEU A N 1
ATOM 1572 C CA . LEU A 1 190 ? -13.306 -5.493 -9.807 1.00 94.25 190 LEU A CA 1
ATOM 1573 C C . LEU A 1 190 ? -12.670 -4.821 -8.576 1.00 94.25 190 LEU A C 1
ATOM 1575 O O . LEU A 1 190 ? -11.836 -5.440 -7.903 1.00 94.25 190 LEU A O 1
ATOM 1579 N N . PRO A 1 191 ? -13.090 -3.583 -8.246 1.00 95.62 191 PRO A N 1
ATOM 1580 C CA . PRO A 1 191 ? -12.622 -2.891 -7.054 1.00 95.62 191 PRO A CA 1
ATOM 1581 C C . PRO A 1 191 ? -12.829 -3.733 -5.792 1.00 95.62 191 PRO A C 1
ATOM 1583 O O . PRO A 1 191 ? -13.862 -4.390 -5.614 1.00 95.62 191 PRO A O 1
ATOM 1586 N N . ALA A 1 192 ? -11.852 -3.675 -4.895 1.00 97.44 192 ALA A N 1
ATOM 1587 C CA . ALA A 1 192 ? -11.913 -4.289 -3.581 1.00 97.44 192 ALA A CA 1
ATOM 1588 C C . ALA A 1 192 ? -11.334 -3.347 -2.526 1.00 97.44 192 ALA A C 1
ATOM 1590 O O . ALA A 1 192 ? -10.562 -2.438 -2.838 1.00 97.44 192 ALA A O 1
ATOM 1591 N N . ILE A 1 193 ? -11.654 -3.611 -1.261 1.00 98.56 193 ILE A N 1
ATOM 1592 C CA . ILE A 1 193 ? -10.881 -3.062 -0.147 1.00 98.56 193 ILE A CA 1
ATOM 1593 C C . ILE A 1 193 ? -9.447 -3.597 -0.269 1.00 98.56 193 ILE A C 1
ATOM 1595 O O . ILE A 1 193 ? -9.227 -4.807 -0.239 1.00 98.56 193 ILE A O 1
ATOM 1599 N N . CYS A 1 194 ? -8.502 -2.681 -0.444 1.00 98.19 194 CYS A N 1
ATOM 1600 C CA . CYS A 1 194 ? -7.062 -2.890 -0.592 1.00 98.19 194 CYS A CA 1
ATOM 1601 C C . CYS A 1 194 ? -6.330 -2.030 0.446 1.00 98.19 194 CYS A C 1
ATOM 1603 O O . CYS A 1 194 ? -6.969 -1.321 1.228 1.00 98.19 194 CYS A O 1
ATOM 1605 N N . HIS A 1 195 ? -5.000 -2.028 0.432 1.00 97.81 195 HIS A N 1
ATOM 1606 C CA . HIS A 1 195 ? -4.210 -1.149 1.284 1.00 97.81 195 HIS A CA 1
ATOM 1607 C C . HIS A 1 195 ? -3.650 0.048 0.505 1.00 97.81 195 HIS A C 1
ATOM 1609 O O . HIS A 1 195 ? -3.201 -0.036 -0.639 1.00 97.81 195 HIS A O 1
ATOM 1615 N N . HIS A 1 196 ? -3.610 1.205 1.159 1.00 92.69 196 HIS A N 1
ATOM 1616 C CA . HIS A 1 196 ? -2.911 2.380 0.679 1.00 92.69 196 HIS A CA 1
ATOM 1617 C C . HIS A 1 196 ? -1.419 2.072 0.485 1.00 92.69 196 HIS A C 1
ATOM 1619 O O . HIS A 1 196 ? -0.857 2.405 -0.562 1.00 92.69 196 HIS A O 1
ATOM 1625 N N . ARG A 1 197 ? -0.802 1.386 1.457 1.00 90.56 197 ARG A N 1
ATOM 1626 C CA . ARG A 1 197 ? 0.571 0.865 1.404 1.00 90.56 197 ARG A CA 1
ATOM 1627 C C . ARG A 1 197 ? 0.590 -0.562 1.956 1.00 90.56 197 ARG A C 1
ATOM 1629 O O . ARG A 1 197 ? 0.332 -0.761 3.137 1.00 90.56 197 ARG A O 1
ATOM 1636 N N . PHE A 1 198 ? 0.936 -1.545 1.125 1.00 96.81 198 PHE A N 1
ATOM 1637 C CA . PHE A 1 198 ? 1.102 -2.939 1.555 1.00 96.81 198 PHE A CA 1
ATOM 1638 C C . PHE A 1 198 ? 2.562 -3.374 1.412 1.00 96.81 198 PHE A C 1
ATOM 1640 O O . PHE A 1 198 ? 2.982 -3.849 0.364 1.00 96.81 198 PHE A O 1
ATOM 1647 N N . GLY A 1 199 ? 3.364 -3.158 2.455 1.00 96.25 199 GLY A N 1
ATOM 1648 C CA . GLY A 1 199 ? 4.788 -3.507 2.457 1.00 96.25 199 GLY A CA 1
ATOM 1649 C C . GLY A 1 199 ? 5.079 -4.885 3.050 1.00 96.25 199 GLY A C 1
ATOM 1650 O O . GLY A 1 199 ? 4.216 -5.550 3.620 1.00 96.25 199 GLY A O 1
ATOM 1651 N N . CYS A 1 200 ? 6.343 -5.291 3.020 1.00 95.56 200 CYS A N 1
ATOM 1652 C CA . CYS A 1 200 ? 6.812 -6.534 3.614 1.00 95.56 200 CYS A CA 1
ATOM 1653 C C . CYS A 1 200 ? 6.585 -6.617 5.124 1.00 95.56 200 CYS A C 1
ATOM 1655 O O . CYS A 1 200 ? 6.553 -7.728 5.639 1.00 95.56 200 CYS A O 1
ATOM 1657 N N . SER A 1 201 ? 6.454 -5.494 5.836 1.00 93.25 201 SER A N 1
ATOM 1658 C CA . SER A 1 201 ? 6.119 -5.460 7.266 1.00 93.25 201 SER A CA 1
ATOM 1659 C C . SER A 1 201 ? 4.627 -5.618 7.557 1.00 93.25 201 SER A C 1
ATOM 1661 O O . SER A 1 201 ? 4.282 -5.871 8.708 1.00 93.25 201 SER A O 1
ATOM 1663 N N . ALA A 1 202 ? 3.756 -5.487 6.551 1.00 94.12 202 ALA A N 1
ATOM 1664 C CA . ALA A 1 202 ? 2.325 -5.670 6.736 1.00 94.12 202 ALA A CA 1
ATOM 1665 C C . ALA A 1 202 ? 2.033 -7.100 7.201 1.00 94.12 202 ALA A C 1
ATOM 1667 O O . ALA A 1 202 ? 2.614 -8.067 6.698 1.00 94.12 202 ALA A O 1
ATOM 1668 N N . TRP A 1 203 ? 1.137 -7.215 8.181 1.00 94.81 203 TRP A N 1
ATOM 1669 C CA . TRP A 1 203 ? 0.647 -8.489 8.706 1.00 94.81 203 TRP A CA 1
ATOM 1670 C C . TRP A 1 203 ? 1.746 -9.458 9.171 1.00 94.81 203 TRP A C 1
ATOM 1672 O O . TRP A 1 203 ? 1.636 -10.676 9.012 1.00 94.81 203 TRP A O 1
ATOM 1682 N N . ARG A 1 204 ? 2.825 -8.924 9.753 1.00 90.62 204 ARG A N 1
ATOM 1683 C CA . ARG A 1 204 ? 3.890 -9.722 10.369 1.00 90.62 204 ARG A CA 1
ATOM 1684 C C . ARG A 1 204 ? 3.752 -9.777 11.884 1.00 90.62 204 ARG A C 1
ATOM 1686 O O . ARG A 1 204 ? 3.302 -8.832 12.513 1.00 90.62 204 ARG A O 1
ATOM 1693 N N . GLY A 1 205 ? 4.260 -10.858 12.470 1.00 90.62 205 GLY A N 1
ATOM 1694 C CA . GLY A 1 205 ? 4.349 -11.025 13.920 1.00 90.62 205 GLY A CA 1
ATOM 1695 C C . GLY A 1 205 ? 3.298 -11.975 14.482 1.00 90.62 205 GLY A C 1
ATOM 1696 O O . GLY A 1 205 ? 2.542 -12.597 13.740 1.00 90.62 205 GLY A O 1
ATOM 1697 N N . LYS A 1 206 ? 3.302 -12.112 15.814 1.00 90.75 206 LYS A N 1
ATOM 1698 C CA . LYS A 1 206 ? 2.498 -13.112 16.537 1.00 90.75 206 LYS A CA 1
ATOM 1699 C C . LYS A 1 206 ? 1.054 -12.704 16.807 1.00 90.75 206 LYS A C 1
ATOM 1701 O O . LYS A 1 206 ? 0.214 -13.562 17.056 1.00 90.75 206 LYS A O 1
ATOM 1706 N N . SER A 1 207 ? 0.794 -11.405 16.749 1.00 93.31 207 SER A N 1
ATOM 1707 C CA . SER A 1 207 ? -0.478 -10.792 17.121 1.00 93.31 207 SER A CA 1
ATOM 1708 C C . SER A 1 207 ? -0.913 -9.833 16.021 1.00 93.31 207 SER A C 1
ATOM 1710 O O . SER A 1 207 ? -0.980 -8.629 16.239 1.00 93.31 207 SER A O 1
ATOM 1712 N N . VAL A 1 208 ? -1.146 -10.355 14.817 1.00 95.69 208 VAL A N 1
ATOM 1713 C CA . VAL A 1 208 ? -1.536 -9.516 13.684 1.00 95.69 208 VAL A CA 1
ATOM 1714 C C . VAL A 1 208 ? -2.960 -9.003 13.859 1.00 95.69 208 VAL A C 1
ATOM 1716 O O . VAL A 1 208 ? -3.860 -9.742 14.258 1.00 95.69 208 VAL A O 1
ATOM 1719 N N . TRP A 1 209 ? -3.160 -7.749 13.476 1.00 96.38 209 TRP A N 1
ATOM 1720 C CA . TRP A 1 209 ? -4.454 -7.139 13.211 1.00 96.38 209 TRP A CA 1
ATOM 1721 C C . TRP A 1 209 ? -4.382 -6.366 11.883 1.00 96.38 209 TRP A C 1
ATOM 1723 O O . TRP A 1 209 ? -3.303 -6.020 11.401 1.00 96.38 209 TRP A O 1
ATOM 1733 N N . LYS A 1 210 ? -5.530 -6.152 11.241 1.00 97.38 210 LYS A N 1
ATOM 1734 C CA . LYS A 1 210 ? -5.656 -5.459 9.956 1.00 97.38 210 LYS A CA 1
ATOM 1735 C C . LYS A 1 210 ? -6.170 -4.059 10.238 1.00 97.38 210 LYS A C 1
ATOM 1737 O O . LYS A 1 210 ? -7.346 -3.893 10.553 1.00 97.38 210 LYS A O 1
ATOM 1742 N N . ASN A 1 211 ? -5.279 -3.081 10.174 1.00 96.75 211 ASN A N 1
ATOM 1743 C CA . ASN A 1 211 ? -5.587 -1.710 10.539 1.00 96.75 211 ASN A CA 1
ATOM 1744 C C . ASN A 1 211 ? -6.482 -1.030 9.484 1.00 96.75 211 ASN A C 1
ATOM 1746 O O . ASN A 1 211 ? -6.032 -0.851 8.352 1.00 96.75 211 ASN A O 1
ATOM 1750 N N . PRO A 1 212 ? -7.709 -0.588 9.835 1.00 97.06 212 PRO A N 1
ATOM 1751 C CA . PRO A 1 212 ? -8.599 0.088 8.893 1.00 97.06 212 PRO A CA 1
ATOM 1752 C C . PRO A 1 212 ? -8.040 1.384 8.300 1.00 97.06 212 PRO A C 1
ATOM 1754 O O . PRO A 1 212 ? -8.485 1.816 7.236 1.00 97.06 212 PRO A O 1
ATOM 1757 N N . PHE A 1 213 ? -7.063 1.999 8.972 1.00 96.00 213 PHE A N 1
ATOM 1758 C CA . PHE A 1 213 ? -6.385 3.217 8.522 1.00 96.00 213 PHE A CA 1
ATOM 1759 C C . PHE A 1 213 ? -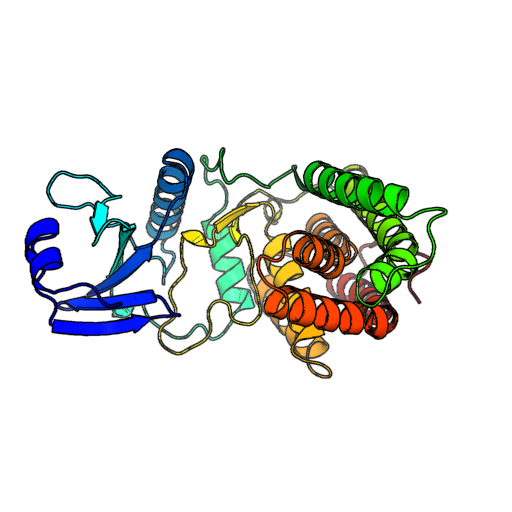5.413 2.990 7.366 1.00 96.00 213 PHE A C 1
ATOM 1761 O O . PHE A 1 213 ? -5.053 3.929 6.658 1.00 96.00 213 PHE A O 1
ATOM 1768 N N . ASP A 1 214 ? -5.070 1.732 7.103 1.00 96.12 214 ASP A N 1
ATOM 1769 C CA . ASP A 1 214 ? -4.260 1.377 5.951 1.00 96.12 214 ASP A CA 1
ATOM 1770 C C . ASP A 1 214 ? -5.109 1.162 4.697 1.00 96.12 214 ASP A C 1
ATOM 1772 O O . ASP A 1 214 ? -4.530 0.901 3.654 1.00 96.12 214 ASP A O 1
ATOM 1776 N N . TRP A 1 215 ? -6.445 1.234 4.745 1.00 97.75 215 TRP A N 1
ATOM 1777 C CA . TRP A 1 215 ? -7.290 0.783 3.631 1.00 97.75 215 TRP A CA 1
ATOM 1778 C C . TRP A 1 215 ? -7.734 1.871 2.657 1.00 97.75 215 TRP A C 1
ATOM 1780 O O . TRP A 1 215 ? -7.895 3.035 3.021 1.00 97.75 215 TRP A O 1
ATOM 1790 N N . VAL A 1 216 ? -7.967 1.442 1.418 1.00 97.38 216 VAL A N 1
ATOM 1791 C CA . VAL A 1 216 ? -8.578 2.189 0.307 1.00 97.38 216 VAL A CA 1
ATOM 1792 C C . VAL A 1 216 ? -9.440 1.240 -0.526 1.00 97.38 216 VAL A C 1
ATOM 1794 O O . VAL A 1 216 ? -9.287 0.024 -0.428 1.00 97.38 216 VAL A O 1
ATOM 1797 N N . VAL A 1 217 ? -10.296 1.773 -1.397 1.00 97.81 217 VAL A N 1
ATOM 1798 C CA . VAL A 1 217 ? -10.958 0.972 -2.440 1.00 97.81 217 VAL A CA 1
ATOM 1799 C C . VAL A 1 217 ? -10.162 1.095 -3.735 1.00 97.81 217 VAL A C 1
ATOM 1801 O O . VAL A 1 217 ? -10.003 2.193 -4.266 1.00 97.81 217 VAL A O 1
ATOM 1804 N N . ASP A 1 218 ? -9.616 -0.013 -4.233 1.00 97.69 218 ASP A N 1
ATOM 1805 C CA . ASP A 1 218 ? -8.737 -0.012 -5.407 1.00 97.69 218 ASP A CA 1
ATOM 1806 C C . ASP A 1 218 ? -8.709 -1.375 -6.123 1.00 97.69 218 ASP A C 1
ATOM 1808 O O . ASP A 1 218 ? -9.409 -2.316 -5.744 1.00 97.69 218 ASP A O 1
ATOM 1812 N N . HIS A 1 219 ? -7.906 -1.486 -7.181 1.00 97.75 219 HIS A N 1
ATOM 1813 C CA . HIS A 1 219 ? -7.627 -2.748 -7.846 1.00 97.75 219 HIS A CA 1
ATOM 1814 C C . HIS A 1 219 ? -6.663 -3.606 -6.993 1.00 97.75 219 HIS A C 1
ATOM 1816 O O . HIS A 1 219 ? -5.583 -3.125 -6.633 1.00 97.75 219 HIS A O 1
ATOM 1822 N N . PRO A 1 220 ? -6.966 -4.898 -6.740 1.00 98.06 220 PRO A N 1
ATOM 1823 C CA . PRO A 1 220 ? -6.158 -5.786 -5.888 1.00 98.06 220 PRO A CA 1
ATOM 1824 C C . PRO A 1 220 ? -4.678 -5.949 -6.274 1.00 98.06 220 PRO A C 1
ATOM 1826 O O . PRO A 1 220 ? -3.847 -6.323 -5.444 1.00 98.06 220 PRO A O 1
ATOM 1829 N N . SER A 1 221 ? -4.325 -5.697 -7.538 1.00 97.81 221 SER A N 1
ATOM 1830 C CA . SER A 1 221 ? -2.925 -5.735 -7.988 1.00 97.81 221 SER A CA 1
ATOM 1831 C C . SER A 1 221 ? -2.049 -4.671 -7.323 1.00 97.81 221 SER A C 1
ATOM 1833 O O . SER A 1 221 ? -0.832 -4.858 -7.278 1.00 97.81 221 SER A O 1
ATOM 1835 N N . ARG A 1 222 ? -2.644 -3.601 -6.770 1.00 97.81 222 ARG A N 1
ATOM 1836 C CA . ARG A 1 222 ? -1.942 -2.577 -5.988 1.00 97.81 222 ARG A CA 1
ATOM 1837 C C . ARG A 1 222 ? -1.117 -3.194 -4.877 1.00 97.81 222 ARG A C 1
ATOM 1839 O O . ARG A 1 222 ? 0.091 -2.992 -4.848 1.00 97.81 222 ARG A O 1
ATOM 1846 N N . ASP A 1 223 ? -1.754 -3.961 -4.002 1.00 98.69 223 ASP A N 1
ATOM 1847 C CA . ASP A 1 223 ? -1.108 -4.480 -2.797 1.00 98.69 223 ASP A CA 1
ATOM 1848 C C . ASP A 1 223 ? 0.039 -5.425 -3.151 1.00 98.69 223 ASP A C 1
ATOM 1850 O O . ASP A 1 223 ? 1.111 -5.369 -2.551 1.00 98.69 223 ASP A O 1
ATOM 1854 N N . LEU A 1 224 ? -0.143 -6.248 -4.188 1.00 98.56 224 LEU A N 1
ATOM 1855 C CA . LEU A 1 224 ? 0.919 -7.119 -4.686 1.00 98.56 224 LEU A CA 1
ATOM 1856 C C . LEU A 1 224 ? 2.084 -6.313 -5.271 1.00 98.56 224 LEU A C 1
ATOM 1858 O O . LEU A 1 224 ? 3.240 -6.669 -5.029 1.00 98.56 224 LEU A O 1
ATOM 1862 N N . ALA A 1 225 ? 1.808 -5.255 -6.040 1.00 98.38 225 ALA A N 1
ATOM 1863 C CA . ALA A 1 225 ? 2.830 -4.400 -6.644 1.00 98.38 225 ALA A CA 1
ATOM 1864 C C . ALA A 1 225 ? 3.617 -3.631 -5.577 1.00 98.38 225 ALA A C 1
ATOM 1866 O O . ALA A 1 225 ? 4.846 -3.674 -5.582 1.00 98.38 225 ALA A O 1
ATOM 1867 N N . GLU A 1 226 ? 2.931 -2.999 -4.620 1.00 98.06 226 GLU A N 1
ATOM 1868 C CA . GLU A 1 226 ? 3.575 -2.302 -3.501 1.00 98.06 226 GLU A CA 1
ATOM 1869 C C . GLU A 1 226 ? 4.453 -3.254 -2.682 1.00 98.06 226 GLU A C 1
ATOM 1871 O O . GLU A 1 226 ? 5.611 -2.940 -2.400 1.00 98.06 226 GLU A O 1
ATOM 1876 N N . TRP A 1 227 ? 3.960 -4.460 -2.389 1.00 98.56 227 TRP A N 1
ATOM 1877 C CA . TRP A 1 227 ? 4.733 -5.447 -1.642 1.00 98.56 227 TRP A CA 1
ATOM 1878 C C . TRP A 1 227 ? 5.956 -5.925 -2.415 1.00 98.56 227 TRP A C 1
ATOM 1880 O O . TRP A 1 227 ? 7.033 -6.075 -1.842 1.00 98.56 227 TRP A O 1
ATOM 1890 N N . SER A 1 228 ? 5.802 -6.160 -3.720 1.00 98.56 228 SER A N 1
ATOM 1891 C CA . SER A 1 228 ? 6.886 -6.630 -4.590 1.00 98.56 228 SER A CA 1
ATOM 1892 C C . SER A 1 228 ? 7.990 -5.585 -4.716 1.00 98.56 228 SER A C 1
ATOM 1894 O O . SER A 1 228 ? 9.170 -5.925 -4.618 1.00 98.56 228 SER A O 1
ATOM 1896 N N . ARG A 1 229 ? 7.613 -4.309 -4.851 1.00 97.94 229 ARG A N 1
ATOM 1897 C CA . ARG A 1 229 ? 8.552 -3.185 -4.841 1.00 97.94 229 ARG A CA 1
ATOM 1898 C C . ARG A 1 229 ? 9.292 -3.093 -3.510 1.00 97.94 229 ARG A C 1
ATOM 1900 O O . ARG A 1 229 ? 10.516 -3.008 -3.494 1.00 97.94 229 ARG A O 1
ATOM 1907 N N . ASP A 1 230 ? 8.570 -3.171 -2.394 1.00 97.50 230 ASP A N 1
ATOM 1908 C CA . ASP A 1 230 ? 9.177 -3.146 -1.061 1.00 97.50 230 ASP A CA 1
ATOM 1909 C C . ASP A 1 230 ? 10.125 -4.340 -0.846 1.00 97.50 230 ASP A C 1
ATOM 1911 O O . ASP A 1 230 ? 11.220 -4.184 -0.303 1.00 97.50 230 ASP A O 1
ATOM 1915 N N . ALA A 1 231 ? 9.758 -5.527 -1.341 1.00 98.00 231 ALA A N 1
ATOM 1916 C CA . ALA A 1 231 ? 10.594 -6.720 -1.273 1.00 98.00 231 ALA A CA 1
ATOM 1917 C C . ALA A 1 231 ? 11.912 -6.554 -2.043 1.00 98.00 231 ALA A C 1
ATOM 1919 O O . ALA A 1 231 ? 12.961 -6.931 -1.517 1.00 98.00 231 ALA A O 1
ATOM 1920 N N . PHE A 1 232 ? 11.870 -5.973 -3.250 1.00 97.69 232 PHE A N 1
ATOM 1921 C CA . PHE A 1 232 ? 13.058 -5.704 -4.067 1.00 97.69 232 PHE A CA 1
ATOM 1922 C C . PHE A 1 232 ? 14.090 -4.847 -3.322 1.00 97.69 232 PHE A C 1
ATOM 1924 O O . PHE A 1 232 ? 15.281 -5.178 -3.295 1.00 97.69 232 PHE A O 1
ATOM 1931 N N . PHE A 1 233 ? 13.640 -3.763 -2.685 1.00 95.44 233 PHE A N 1
ATOM 1932 C CA . PHE A 1 233 ? 14.546 -2.854 -1.987 1.00 95.44 233 PHE A CA 1
ATOM 1933 C C . PHE A 1 233 ? 15.020 -3.417 -0.643 1.00 95.44 233 PHE A C 1
ATOM 1935 O O . PHE A 1 233 ? 16.204 -3.300 -0.331 1.00 95.44 233 PHE A O 1
ATOM 1942 N N . ARG A 1 234 ? 14.140 -4.066 0.135 1.00 95.44 234 ARG A N 1
ATOM 1943 C CA . ARG A 1 234 ? 14.464 -4.540 1.495 1.00 95.44 234 ARG A CA 1
ATOM 1944 C C . ARG A 1 234 ? 15.203 -5.867 1.558 1.00 95.44 234 ARG A C 1
ATOM 1946 O O . ARG A 1 234 ? 15.911 -6.109 2.533 1.00 95.44 234 ARG A O 1
ATOM 1953 N N . PHE A 1 235 ? 15.021 -6.743 0.572 1.00 96.19 235 PHE A N 1
ATOM 1954 C CA . PHE A 1 235 ? 15.608 -8.084 0.590 1.00 96.19 235 PHE A CA 1
ATOM 1955 C C . PHE A 1 235 ? 16.410 -8.380 -0.686 1.00 96.19 235 PHE A C 1
ATOM 1957 O O . PHE A 1 235 ? 16.050 -9.300 -1.438 1.00 96.19 235 PHE A O 1
ATOM 1964 N N . PRO A 1 236 ? 17.520 -7.648 -0.931 1.00 91.94 236 PRO A N 1
ATOM 1965 C CA . PRO A 1 236 ? 18.452 -7.990 -2.000 1.00 91.94 236 PRO A CA 1
ATOM 1966 C C . PRO A 1 236 ? 18.842 -9.473 -1.925 1.00 91.94 236 PRO A C 1
ATOM 1968 O O . PRO A 1 236 ? 19.118 -10.005 -0.851 1.00 91.94 236 PRO A O 1
ATOM 1971 N N . GLY A 1 237 ? 18.793 -10.166 -3.062 1.00 92.38 237 GLY A N 1
ATOM 1972 C CA . GLY A 1 237 ? 19.123 -11.593 -3.158 1.00 92.38 237 GLY A CA 1
ATOM 1973 C C . GLY A 1 237 ? 18.032 -12.575 -2.712 1.00 92.38 237 GLY A C 1
ATOM 1974 O O . GLY A 1 237 ? 18.233 -13.772 -2.862 1.00 92.38 237 GLY A O 1
ATOM 1975 N N . ARG A 1 238 ? 16.888 -12.107 -2.188 1.00 96.06 238 ARG A N 1
ATOM 1976 C CA . ARG A 1 238 ? 15.747 -12.970 -1.806 1.00 96.06 238 ARG A CA 1
ATOM 1977 C C . ARG A 1 238 ? 14.395 -12.537 -2.369 1.00 96.06 238 ARG A C 1
ATOM 1979 O O . ARG A 1 238 ? 13.403 -13.260 -2.247 1.00 96.06 238 ARG A O 1
ATOM 1986 N N . TYR A 1 239 ? 14.322 -11.333 -2.935 1.00 96.75 239 TYR A N 1
ATOM 1987 C CA . TYR A 1 239 ? 13.066 -10.767 -3.420 1.00 96.75 239 TYR A CA 1
ATOM 1988 C C . TYR A 1 239 ? 12.409 -11.646 -4.495 1.00 96.75 239 TYR A C 1
ATOM 1990 O O . TYR A 1 239 ? 11.188 -11.776 -4.497 1.00 96.75 239 TYR A O 1
ATOM 1998 N N . LYS A 1 240 ? 13.189 -12.316 -5.358 1.00 95.94 240 LYS A N 1
ATOM 1999 C CA . LYS A 1 240 ? 12.659 -13.170 -6.435 1.00 95.94 240 LYS A CA 1
ATOM 2000 C C . LYS A 1 240 ? 11.865 -14.351 -5.884 1.00 95.94 240 LYS A C 1
ATOM 2002 O O . LYS A 1 240 ? 10.720 -14.560 -6.297 1.00 95.94 240 LYS A O 1
ATOM 2007 N N . GLU A 1 241 ? 12.420 -15.101 -4.927 1.00 96.31 241 GLU A N 1
ATOM 2008 C CA . GLU A 1 241 ? 11.704 -16.219 -4.304 1.00 96.31 241 GLU A CA 1
ATOM 2009 C C . GLU A 1 241 ? 10.493 -15.724 -3.512 1.00 96.31 241 GLU A C 1
ATOM 2011 O O . GLU A 1 241 ? 9.428 -16.342 -3.548 1.00 96.31 241 GLU A O 1
ATOM 2016 N N . MET A 1 242 ? 10.643 -14.592 -2.821 1.00 97.44 242 MET A N 1
ATOM 2017 C CA . MET A 1 242 ? 9.589 -13.965 -2.026 1.00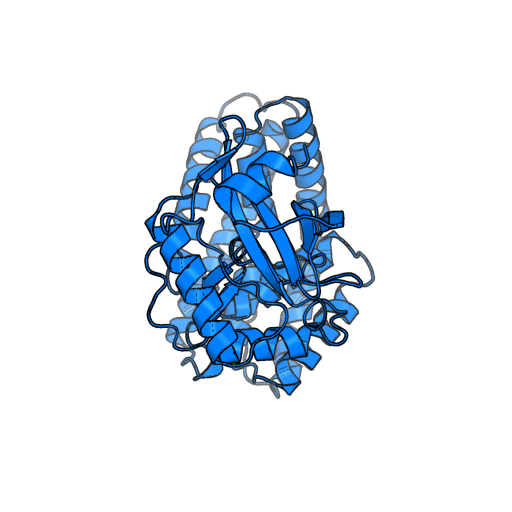 97.44 242 MET A CA 1
ATOM 2018 C C . MET A 1 242 ? 8.383 -13.546 -2.879 1.00 97.44 242 MET A C 1
ATOM 2020 O O . MET A 1 242 ? 7.256 -13.926 -2.562 1.00 97.44 242 MET A O 1
ATOM 2024 N N . ILE A 1 243 ? 8.614 -12.834 -3.984 1.00 97.94 243 ILE A N 1
ATOM 2025 C CA . ILE A 1 243 ? 7.571 -12.402 -4.927 1.00 97.94 243 ILE A CA 1
ATOM 2026 C C . ILE A 1 243 ? 6.937 -13.618 -5.607 1.00 97.94 243 ILE A C 1
ATOM 2028 O O . ILE A 1 243 ? 5.713 -13.748 -5.642 1.00 97.94 243 ILE A O 1
ATOM 2032 N N . SER A 1 244 ? 7.752 -14.571 -6.070 1.00 96.25 244 SER A N 1
ATOM 2033 C CA . SER A 1 244 ? 7.258 -15.802 -6.702 1.00 96.25 244 SER A CA 1
ATOM 2034 C C . SER A 1 244 ? 6.360 -16.615 -5.768 1.00 96.25 244 SER A C 1
ATOM 2036 O O . SER A 1 244 ? 5.362 -17.199 -6.203 1.00 96.25 244 SER A O 1
ATOM 2038 N N . ARG A 1 245 ? 6.704 -16.670 -4.475 1.00 96.62 245 ARG A N 1
ATOM 2039 C CA . ARG A 1 245 ? 5.895 -17.317 -3.440 1.00 96.62 245 ARG A CA 1
ATOM 2040 C C . ARG A 1 245 ? 4.590 -16.561 -3.204 1.00 96.62 245 ARG A C 1
ATOM 2042 O O . ARG A 1 245 ? 3.540 -17.195 -3.272 1.00 96.62 245 ARG A O 1
ATOM 2049 N N . LEU A 1 246 ? 4.643 -15.242 -3.005 1.00 98.00 246 LEU A N 1
ATOM 2050 C CA . LEU A 1 246 ? 3.455 -14.407 -2.795 1.00 98.00 246 LEU A CA 1
ATOM 2051 C C . LEU A 1 246 ? 2.446 -14.574 -3.938 1.00 98.00 246 LEU A C 1
ATOM 2053 O O . LEU A 1 246 ? 1.285 -14.897 -3.694 1.00 98.00 246 LEU A O 1
ATOM 2057 N N . LEU A 1 247 ? 2.900 -14.419 -5.186 1.00 97.38 247 LEU A N 1
ATOM 2058 C CA . LEU A 1 247 ? 2.047 -14.531 -6.371 1.00 97.38 247 LEU A CA 1
ATOM 2059 C C . LEU A 1 247 ? 1.440 -15.932 -6.505 1.00 97.38 247 LEU A C 1
ATOM 2061 O O . LEU A 1 247 ? 0.275 -16.069 -6.866 1.00 97.38 247 LEU A O 1
ATOM 2065 N N . ARG A 1 248 ? 2.200 -16.987 -6.184 1.00 96.00 248 ARG A N 1
ATOM 2066 C CA . ARG A 1 248 ? 1.709 -18.373 -6.210 1.00 96.00 248 ARG A CA 1
ATOM 2067 C C . ARG A 1 248 ? 0.656 -18.634 -5.136 1.00 96.00 248 ARG A C 1
ATOM 2069 O O . ARG A 1 248 ? -0.356 -19.266 -5.428 1.00 96.00 248 ARG A O 1
ATOM 2076 N N . GLU A 1 249 ? 0.896 -18.180 -3.910 1.00 97.38 249 GLU A N 1
ATOM 2077 C CA . GLU A 1 249 ? -0.054 -18.307 -2.802 1.00 97.38 249 GLU A CA 1
ATOM 2078 C C . GLU A 1 249 ? -1.348 -17.547 -3.101 1.00 97.38 249 GLU A C 1
ATOM 2080 O O . GLU A 1 249 ? -2.434 -18.103 -2.928 1.00 97.38 249 GLU A O 1
ATOM 2085 N N . TYR A 1 250 ? -1.234 -16.324 -3.622 1.00 98.12 250 TYR A N 1
ATOM 2086 C CA . TYR A 1 250 ? -2.372 -15.506 -4.033 1.00 98.12 250 TYR A CA 1
ATOM 2087 C C . TYR A 1 250 ? -3.178 -16.180 -5.150 1.00 98.12 250 TYR A C 1
ATOM 2089 O O . TYR A 1 250 ? -4.385 -16.400 -5.008 1.00 98.12 250 TYR A O 1
ATOM 2097 N N . ALA A 1 251 ? -2.489 -16.618 -6.212 1.00 95.69 251 ALA A N 1
ATOM 2098 C CA . ALA A 1 251 ? -3.084 -17.313 -7.353 1.00 95.69 251 ALA A CA 1
ATOM 2099 C C . ALA A 1 251 ? -3.807 -18.616 -6.967 1.00 95.69 251 ALA A C 1
ATOM 2101 O O . ALA A 1 251 ? -4.685 -19.074 -7.694 1.00 95.69 251 ALA A O 1
ATOM 2102 N N . SER A 1 252 ? -3.465 -19.218 -5.819 1.00 95.38 252 SER A N 1
ATOM 2103 C CA . SER A 1 252 ? -4.144 -20.421 -5.318 1.00 95.38 252 SER A CA 1
ATOM 2104 C C . SER A 1 252 ? -5.574 -20.168 -4.821 1.00 95.38 252 SER A C 1
ATOM 2106 O O . SER A 1 252 ? -6.313 -21.126 -4.606 1.00 95.38 252 SER A O 1
ATOM 2108 N N . ALA A 1 253 ? -5.962 -18.904 -4.618 1.00 94.88 253 ALA A N 1
ATOM 2109 C CA . ALA A 1 253 ? -7.272 -18.516 -4.091 1.00 94.88 253 ALA A CA 1
ATOM 2110 C C . ALA A 1 253 ? -8.039 -17.528 -4.986 1.00 94.88 253 ALA A C 1
ATOM 2112 O O . ALA A 1 253 ? -9.271 -17.489 -4.918 1.00 94.88 253 ALA A O 1
ATOM 2113 N N . VAL A 1 254 ? -7.339 -16.729 -5.796 1.00 94.19 254 VAL A N 1
ATOM 2114 C CA . VAL A 1 254 ? -7.912 -15.781 -6.762 1.00 94.19 254 VAL A CA 1
ATOM 2115 C C . VAL A 1 254 ? -7.091 -15.857 -8.054 1.00 94.19 254 VAL A C 1
ATOM 2117 O O . VAL A 1 254 ? -5.872 -15.733 -7.972 1.00 94.19 254 VAL A O 1
ATOM 2120 N N . PRO A 1 255 ? -7.705 -16.051 -9.237 1.00 92.00 255 PRO A N 1
ATOM 2121 C CA . PRO A 1 255 ? -6.958 -16.126 -10.490 1.00 92.00 255 PRO A CA 1
ATOM 2122 C C . PRO A 1 255 ? -6.259 -14.799 -10.810 1.00 92.00 255 PRO A C 1
ATOM 2124 O O . PRO A 1 255 ? -6.764 -13.727 -10.485 1.00 92.00 255 PRO A O 1
ATOM 2127 N N . LEU A 1 256 ? -5.110 -14.889 -11.480 1.00 93.31 256 LEU A N 1
ATOM 2128 C CA . LEU A 1 256 ? -4.409 -13.741 -12.052 1.00 93.31 256 LEU A CA 1
ATOM 2129 C C . LEU A 1 256 ? -4.792 -13.646 -13.534 1.00 93.31 256 LEU A C 1
ATOM 2131 O O . LEU A 1 256 ? -4.303 -14.430 -14.350 1.00 93.31 256 LEU A O 1
ATOM 2135 N N . SER A 1 257 ? -5.728 -12.754 -13.865 1.00 93.88 257 SER A N 1
ATOM 2136 C CA . SER A 1 257 ? -6.131 -12.498 -15.253 1.00 93.88 257 SER A CA 1
ATOM 2137 C C . SER A 1 257 ? -5.022 -11.750 -16.018 1.00 93.88 257 SER A C 1
ATOM 2139 O O . SER A 1 257 ? -4.117 -11.179 -15.400 1.00 93.88 257 SER A O 1
ATOM 2141 N N . PRO A 1 258 ? -5.076 -11.696 -17.362 1.00 94.38 258 PRO A N 1
ATOM 2142 C CA . PRO A 1 258 ? -4.191 -10.821 -18.129 1.00 94.38 258 PRO A CA 1
ATOM 2143 C C . PRO A 1 258 ? -4.286 -9.356 -17.727 1.00 94.38 258 PRO A C 1
ATOM 2145 O O . PRO A 1 258 ? -3.258 -8.726 -17.488 1.00 94.38 258 PRO A O 1
ATOM 2148 N N . PHE A 1 259 ? -5.505 -8.852 -17.546 1.00 95.44 259 PHE A N 1
ATOM 2149 C CA . PHE A 1 259 ? -5.746 -7.498 -17.063 1.00 95.44 259 PHE A CA 1
ATOM 2150 C C . PHE A 1 259 ? -5.076 -7.260 -15.698 1.00 95.44 259 PHE A C 1
ATOM 2152 O O . PHE A 1 259 ? -4.330 -6.294 -15.531 1.00 95.44 259 PHE A O 1
ATOM 2159 N N . PHE A 1 260 ? -5.224 -8.198 -14.754 1.00 96.50 260 PHE A N 1
ATOM 2160 C CA . PHE A 1 260 ? -4.572 -8.149 -13.446 1.00 96.50 260 PHE A CA 1
ATOM 2161 C C . PHE A 1 260 ? -3.053 -8.037 -13.562 1.00 96.50 260 PHE A C 1
ATOM 2163 O O . PHE A 1 260 ? -2.434 -7.182 -12.925 1.00 96.50 260 PHE A O 1
ATOM 2170 N N . CYS A 1 261 ? -2.442 -8.940 -14.334 1.00 96.88 261 CYS A N 1
ATOM 2171 C CA . CYS A 1 261 ? -0.995 -9.015 -14.492 1.00 96.88 261 CYS A CA 1
ATOM 2172 C C . CYS A 1 261 ? -0.442 -7.758 -15.159 1.00 96.88 261 CYS A C 1
ATOM 2174 O O . CYS A 1 261 ? 0.597 -7.261 -14.726 1.00 96.88 261 CYS A O 1
ATOM 2176 N N . ARG A 1 262 ? -1.159 -7.205 -16.142 1.00 96.31 262 ARG A N 1
ATOM 2177 C CA . ARG A 1 262 ? -0.787 -5.945 -16.784 1.00 96.31 262 ARG A CA 1
ATOM 2178 C C . ARG A 1 262 ? -0.884 -4.760 -15.824 1.00 96.31 262 ARG A C 1
ATOM 2180 O O . ARG A 1 262 ? 0.060 -3.983 -15.763 1.00 96.31 262 ARG A O 1
ATOM 2187 N N . LEU A 1 263 ? -1.931 -4.663 -14.999 1.00 97.31 263 LEU A N 1
ATOM 2188 C CA . LEU A 1 263 ? -2.024 -3.615 -13.971 1.00 97.31 263 LEU A CA 1
ATOM 2189 C C . LEU A 1 263 ? -0.978 -3.765 -12.857 1.00 97.31 263 LEU A C 1
ATOM 2191 O O . LEU A 1 263 ? -0.443 -2.777 -12.362 1.00 97.31 263 LEU A O 1
ATOM 2195 N N . TYR A 1 264 ? -0.692 -4.997 -12.434 1.00 97.94 264 TYR A N 1
ATOM 2196 C CA . TYR A 1 264 ? 0.392 -5.290 -11.492 1.00 97.94 264 TYR A CA 1
ATOM 2197 C C . TYR A 1 264 ? 1.741 -4.815 -12.050 1.00 97.94 264 TYR A C 1
ATOM 2199 O O . TYR A 1 264 ? 2.500 -4.135 -11.357 1.00 97.94 264 TYR A O 1
ATOM 2207 N N . TYR A 1 265 ? 2.011 -5.140 -13.316 1.00 97.62 265 TYR A N 1
ATOM 2208 C CA . TYR A 1 265 ? 3.250 -4.787 -13.990 1.00 97.62 265 TYR A CA 1
ATOM 2209 C C . TYR A 1 265 ? 3.372 -3.286 -14.257 1.00 97.62 265 TYR A C 1
ATOM 2211 O O . TYR A 1 265 ? 4.394 -2.702 -13.913 1.00 97.62 265 TYR A O 1
ATOM 2219 N N . SER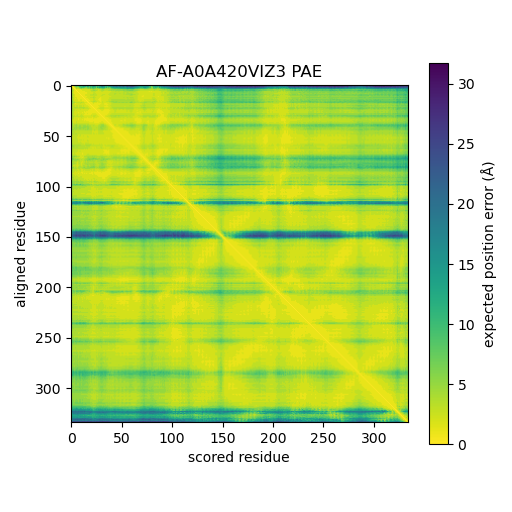 A 1 266 ? 2.327 -2.637 -14.782 1.00 96.94 266 SER A N 1
ATOM 2220 C CA . SER A 1 266 ? 2.326 -1.194 -15.059 1.00 96.94 266 SER A CA 1
ATOM 2221 C C . SER A 1 266 ? 2.604 -0.381 -13.801 1.00 96.94 266 SER A C 1
ATOM 2223 O O . SER A 1 266 ? 3.372 0.579 -13.816 1.00 96.94 266 SER A O 1
ATOM 2225 N N . ARG A 1 267 ? 2.034 -0.815 -12.673 1.00 97.19 267 ARG A N 1
ATOM 2226 C CA . ARG A 1 267 ? 2.265 -0.175 -11.390 1.00 97.19 267 ARG A CA 1
ATOM 2227 C C . ARG A 1 267 ? 3.715 -0.326 -10.947 1.00 97.19 267 ARG A C 1
ATOM 2229 O O . ARG A 1 267 ? 4.263 0.641 -10.439 1.00 97.19 267 ARG A O 1
ATOM 2236 N N . LEU A 1 268 ? 4.337 -1.494 -11.122 1.00 97.69 268 LEU A N 1
ATOM 2237 C CA . LEU A 1 268 ? 5.758 -1.712 -10.816 1.00 97.69 268 LEU A CA 1
ATOM 2238 C C . LEU A 1 268 ? 6.703 -0.957 -11.755 1.00 97.69 268 LEU A C 1
ATOM 2240 O O . LEU A 1 268 ? 7.745 -0.497 -11.286 1.00 97.69 268 LEU A O 1
ATOM 2244 N N . LEU A 1 269 ? 6.324 -0.835 -13.029 1.00 97.06 269 LEU A N 1
ATOM 2245 C CA . LEU A 1 269 ? 7.040 -0.089 -14.061 1.00 97.06 269 LEU A CA 1
ATOM 2246 C C . LEU A 1 269 ? 7.090 1.404 -13.731 1.00 97.06 269 LEU A C 1
ATOM 2248 O O . LEU A 1 269 ? 8.125 2.035 -13.926 1.00 97.06 269 LEU A O 1
ATOM 2252 N N . LEU A 1 270 ? 6.010 1.951 -13.162 1.00 97.75 270 LEU A N 1
ATOM 2253 C CA . LEU A 1 270 ? 6.030 3.299 -12.610 1.00 97.75 270 LEU A CA 1
ATOM 2254 C C . LEU A 1 270 ? 7.038 3.355 -11.443 1.00 97.75 270 LEU A C 1
ATOM 2256 O O . LEU A 1 270 ? 6.862 2.637 -10.444 1.00 97.75 270 LEU A O 1
ATOM 2260 N N . PRO A 1 271 ? 8.055 4.234 -11.497 1.00 97.31 271 PRO A N 1
ATOM 2261 C CA . PRO A 1 271 ? 9.068 4.358 -10.454 1.00 97.31 271 PRO A CA 1
ATOM 2262 C C . PRO A 1 271 ? 8.541 5.142 -9.241 1.00 97.31 271 PRO A C 1
ATOM 2264 O O . PRO A 1 271 ? 9.129 6.125 -8.798 1.00 97.31 271 PRO A O 1
ATOM 2267 N N . LEU A 1 272 ? 7.420 4.697 -8.665 1.00 96.38 272 LEU A N 1
ATOM 2268 C CA . LEU A 1 272 ? 6.735 5.382 -7.566 1.00 96.38 272 LEU A CA 1
ATOM 2269 C C . LEU A 1 272 ? 7.650 5.619 -6.358 1.00 96.38 272 LEU A C 1
ATOM 2271 O O . LEU A 1 272 ? 7.547 6.649 -5.707 1.00 96.38 272 LEU A O 1
ATOM 2275 N N . HIS A 1 273 ? 8.570 4.687 -6.090 1.00 96.31 273 HIS A N 1
ATOM 2276 C CA . HIS A 1 273 ? 9.562 4.817 -5.023 1.00 96.31 273 HIS A CA 1
ATOM 2277 C C . HIS A 1 273 ? 10.446 6.057 -5.204 1.00 96.31 273 HIS A C 1
ATOM 2279 O O . HIS A 1 273 ? 10.686 6.766 -4.232 1.00 96.31 273 HIS A O 1
ATOM 2285 N N . PHE A 1 274 ? 10.880 6.336 -6.436 1.00 97.75 274 PHE A N 1
ATOM 2286 C CA . PHE A 1 274 ? 11.678 7.512 -6.759 1.00 97.75 274 PHE A CA 1
ATOM 2287 C C . PHE A 1 274 ? 10.844 8.788 -6.615 1.00 97.75 274 PHE A C 1
ATOM 2289 O O . PHE A 1 274 ? 11.280 9.711 -5.934 1.00 97.75 274 PHE A O 1
ATOM 2296 N N . LEU A 1 275 ? 9.628 8.822 -7.185 1.00 97.56 275 LEU A N 1
ATOM 2297 C CA . LEU A 1 275 ? 8.755 10.003 -7.119 1.00 97.56 275 LEU A CA 1
ATOM 2298 C C . LEU A 1 275 ? 8.429 10.382 -5.669 1.00 97.56 275 LEU A C 1
ATOM 2300 O O . LEU A 1 275 ? 8.661 11.515 -5.263 1.00 97.56 275 LEU A O 1
ATOM 2304 N N . GLU A 1 276 ? 7.970 9.421 -4.860 1.00 96.19 276 GLU A N 1
ATOM 2305 C CA . GLU A 1 276 ? 7.639 9.664 -3.450 1.00 96.19 276 GLU A CA 1
ATOM 2306 C C . GLU A 1 276 ? 8.868 10.066 -2.622 1.00 96.19 276 GLU A C 1
ATOM 2308 O O . GLU A 1 276 ? 8.762 10.862 -1.689 1.00 96.19 276 GLU A O 1
ATOM 2313 N N . CYS A 1 277 ? 10.043 9.514 -2.936 1.00 96.75 277 CYS A N 1
ATOM 2314 C CA . CYS A 1 277 ? 11.276 9.865 -2.241 1.00 96.75 277 CYS A CA 1
ATOM 2315 C C . CYS A 1 277 ? 11.740 11.285 -2.599 1.00 96.75 277 CYS A C 1
ATOM 2317 O O . CYS A 1 277 ? 12.073 12.049 -1.694 1.00 96.75 277 CYS A O 1
ATOM 2319 N N . ALA A 1 278 ? 11.678 11.661 -3.880 1.00 96.75 278 ALA A N 1
ATOM 2320 C CA . ALA A 1 278 ? 12.001 13.004 -4.352 1.00 96.75 278 ALA A CA 1
ATOM 2321 C C . ALA A 1 278 ? 11.037 14.062 -3.792 1.00 96.75 278 ALA A C 1
ATOM 2323 O O . ALA A 1 278 ? 11.491 15.073 -3.262 1.00 96.75 278 ALA A O 1
ATOM 2324 N N . GLU A 1 279 ? 9.725 13.812 -3.834 1.00 96.12 279 GLU A N 1
ATOM 2325 C CA . GLU A 1 279 ? 8.718 14.657 -3.176 1.00 96.12 279 GLU A CA 1
ATOM 2326 C C . GLU A 1 279 ? 9.054 14.845 -1.689 1.00 96.12 279 GLU A C 1
ATOM 2328 O O . GLU A 1 279 ? 9.110 15.973 -1.202 1.00 96.12 279 GLU A O 1
ATOM 2333 N N . GLY A 1 280 ? 9.370 13.748 -0.991 1.00 95.00 280 GLY A N 1
ATOM 2334 C CA . GLY A 1 280 ? 9.750 13.771 0.420 1.00 95.00 280 GLY A CA 1
ATOM 2335 C C . GLY A 1 280 ? 11.017 14.580 0.713 1.00 95.00 280 GLY A C 1
ATOM 2336 O O . GLY A 1 280 ? 11.105 15.189 1.773 1.00 95.00 280 GLY A O 1
ATOM 2337 N N . CYS A 1 281 ? 11.986 14.638 -0.206 1.00 94.12 281 CYS A N 1
ATOM 2338 C CA . CYS A 1 281 ? 13.143 15.527 -0.069 1.00 94.12 281 CYS A CA 1
ATOM 2339 C C . CYS A 1 281 ? 12.746 17.011 -0.129 1.00 94.12 281 CYS A C 1
ATOM 2341 O O . CYS A 1 281 ? 13.310 17.816 0.612 1.00 94.12 281 CYS A O 1
ATOM 2343 N N . PHE A 1 282 ? 11.791 17.379 -0.991 1.00 92.31 282 PHE A N 1
ATOM 2344 C CA . PHE A 1 282 ? 11.316 18.762 -1.125 1.00 92.31 282 PHE A CA 1
ATOM 2345 C C . PHE A 1 282 ? 10.417 19.203 0.034 1.00 92.31 282 PHE A C 1
ATOM 2347 O O . PHE A 1 282 ? 10.392 20.387 0.362 1.00 92.31 282 PHE A O 1
ATOM 2354 N N . THR A 1 283 ? 9.686 18.272 0.652 1.00 93.81 283 THR A N 1
ATOM 2355 C CA . THR A 1 283 ? 8.740 18.567 1.740 1.00 93.81 283 THR A CA 1
ATOM 2356 C C . THR A 1 283 ? 9.270 18.229 3.134 1.00 93.81 283 THR A C 1
ATOM 2358 O O . THR A 1 283 ? 8.516 18.344 4.095 1.00 93.81 283 THR A O 1
ATOM 2361 N N . ALA A 1 284 ? 10.521 17.776 3.259 1.00 91.88 284 ALA A N 1
ATOM 2362 C CA . ALA A 1 284 ? 11.109 17.395 4.541 1.00 91.88 284 ALA A CA 1
ATOM 2363 C C . ALA A 1 284 ? 11.067 18.557 5.546 1.00 91.88 284 ALA A C 1
ATOM 2365 O O . ALA A 1 284 ? 11.482 19.676 5.238 1.00 91.88 284 ALA A O 1
ATOM 2366 N N . GLU A 1 285 ? 10.631 18.278 6.775 1.00 91.81 285 GLU A N 1
ATOM 2367 C CA . GLU A 1 285 ? 10.480 19.304 7.818 1.00 91.81 285 GLU A CA 1
ATOM 2368 C C . GLU A 1 285 ? 11.796 19.577 8.564 1.00 91.81 285 GLU A C 1
ATOM 2370 O O . GLU A 1 285 ? 11.910 20.527 9.341 1.00 91.81 285 GLU A O 1
ATOM 2375 N N . SER A 1 286 ? 12.815 18.740 8.340 1.00 92.75 286 SER A N 1
ATOM 2376 C CA . SER A 1 286 ? 14.129 18.863 8.971 1.00 92.75 286 SER A CA 1
ATOM 2377 C C . SER A 1 286 ? 15.272 18.452 8.044 1.00 92.75 286 SER A C 1
ATOM 2379 O O . SER A 1 286 ? 15.123 17.581 7.185 1.00 92.75 286 SER A O 1
ATOM 2381 N N . ASP A 1 287 ? 16.465 19.006 8.283 1.00 89.44 287 ASP A N 1
ATOM 2382 C CA . ASP A 1 287 ? 17.678 18.623 7.546 1.00 89.44 287 ASP A CA 1
ATOM 2383 C C . ASP A 1 287 ? 18.029 17.136 7.718 1.00 89.44 287 ASP A C 1
ATOM 2385 O O . ASP A 1 287 ? 18.529 16.501 6.791 1.00 89.44 287 ASP A O 1
ATOM 2389 N N . GLY A 1 288 ? 17.752 16.560 8.893 1.00 92.56 288 GLY A N 1
ATOM 2390 C CA . GLY A 1 288 ? 17.994 15.140 9.159 1.00 92.56 288 GLY A CA 1
ATOM 2391 C C . GLY A 1 288 ? 17.083 14.224 8.340 1.00 92.56 288 GLY A C 1
ATOM 2392 O O . GLY A 1 288 ? 17.544 13.221 7.793 1.00 92.56 288 GLY A O 1
ATOM 2393 N N . GLU A 1 289 ? 15.803 14.582 8.221 1.00 92.62 289 GLU A N 1
ATOM 2394 C CA . GLU A 1 289 ? 14.857 13.882 7.351 1.00 92.62 289 GLU A CA 1
ATOM 2395 C C . GLU A 1 289 ? 15.246 14.031 5.879 1.00 92.62 289 GLU A C 1
ATOM 2397 O O . GLU A 1 289 ? 15.325 13.022 5.172 1.00 92.62 289 GLU A O 1
ATOM 2402 N N . ARG A 1 290 ? 15.581 15.254 5.443 1.00 92.06 290 ARG A N 1
ATOM 2403 C CA . ARG A 1 290 ? 16.026 15.519 4.070 1.00 92.06 290 ARG A CA 1
ATOM 2404 C C . ARG A 1 290 ? 17.246 14.679 3.709 1.00 92.06 290 ARG A C 1
ATOM 2406 O O . ARG A 1 290 ? 17.234 14.005 2.689 1.00 92.06 290 ARG A O 1
ATOM 2413 N N . LEU A 1 291 ? 18.265 14.643 4.570 1.00 93.12 291 LEU A N 1
ATOM 2414 C CA . LEU A 1 291 ? 19.486 13.869 4.331 1.00 93.12 291 LEU A CA 1
ATOM 2415 C C . LEU A 1 291 ? 19.223 12.357 4.286 1.00 93.12 291 LEU A C 1
ATOM 2417 O O . LEU A 1 291 ? 19.863 11.631 3.526 1.00 93.12 291 LEU A O 1
ATOM 2421 N N . LYS A 1 292 ? 18.287 11.856 5.101 1.00 94.25 292 LYS A N 1
ATOM 2422 C CA . LYS A 1 292 ? 17.868 10.452 5.034 1.00 94.25 292 LYS A CA 1
ATOM 2423 C C . LYS A 1 292 ? 17.195 10.151 3.693 1.00 94.25 292 LYS A C 1
ATOM 2425 O O . LYS A 1 292 ? 17.527 9.140 3.080 1.00 94.25 292 LYS A O 1
ATOM 2430 N N . LYS A 1 293 ? 16.283 11.017 3.247 1.00 94.50 293 LYS A N 1
ATOM 2431 C CA . LYS A 1 293 ? 15.584 10.879 1.963 1.00 94.50 293 LYS A CA 1
ATOM 2432 C C . LYS A 1 293 ? 16.536 10.990 0.776 1.00 94.50 293 LYS A C 1
ATOM 2434 O O . LYS A 1 293 ? 16.459 10.174 -0.128 1.00 94.50 293 LYS A O 1
ATOM 2439 N N . GLU A 1 294 ? 17.499 11.902 0.831 1.00 95.06 294 GLU A N 1
ATOM 2440 C CA . GLU A 1 294 ? 18.554 12.037 -0.176 1.00 95.06 294 GLU A CA 1
ATOM 2441 C C . GLU A 1 294 ? 19.339 10.731 -0.348 1.00 95.06 294 GLU A C 1
ATOM 2443 O O . GLU A 1 294 ? 19.463 10.240 -1.464 1.00 95.06 294 GLU A O 1
ATOM 2448 N N . ARG A 1 295 ? 19.760 10.093 0.751 1.00 95.50 295 ARG A N 1
ATOM 2449 C CA . ARG A 1 295 ? 20.438 8.783 0.702 1.00 95.50 295 ARG A CA 1
ATOM 2450 C C . ARG A 1 295 ? 19.542 7.660 0.183 1.00 95.50 295 ARG A C 1
ATOM 2452 O O . ARG A 1 295 ? 20.014 6.770 -0.517 1.00 95.50 295 ARG A O 1
ATOM 2459 N N . GLU A 1 296 ? 18.259 7.659 0.553 1.00 95.56 296 GLU A N 1
ATOM 2460 C CA . GLU A 1 296 ? 17.282 6.710 -0.003 1.00 95.56 296 GLU A CA 1
ATOM 2461 C C . GLU A 1 296 ? 17.180 6.879 -1.527 1.00 95.56 296 GLU A C 1
ATOM 2463 O O . GLU A 1 296 ? 17.184 5.883 -2.251 1.00 95.56 296 GLU A O 1
ATOM 2468 N N . LEU A 1 297 ? 17.161 8.124 -2.010 1.00 96.25 297 LEU A N 1
ATOM 2469 C CA . LEU A 1 297 ? 17.099 8.455 -3.428 1.00 96.25 297 LEU A CA 1
ATOM 2470 C C . LEU A 1 297 ? 18.372 8.040 -4.173 1.00 96.25 297 LEU A C 1
ATOM 2472 O O . LEU A 1 297 ? 18.265 7.441 -5.239 1.00 96.25 297 LEU A O 1
ATOM 2476 N N . GLU A 1 298 ? 19.558 8.291 -3.607 1.00 96.56 298 GLU A N 1
ATOM 2477 C CA . GLU A 1 298 ? 20.848 7.844 -4.165 1.00 96.56 298 GLU A CA 1
ATOM 2478 C C . GLU A 1 298 ? 20.831 6.336 -4.430 1.00 96.56 298 GLU A C 1
ATOM 2480 O O . GLU A 1 298 ? 21.083 5.897 -5.551 1.00 96.56 298 GLU A O 1
ATOM 2485 N N . VAL A 1 299 ? 20.414 5.543 -3.437 1.00 95.62 299 VAL A N 1
ATOM 2486 C CA . VAL A 1 299 ? 20.309 4.082 -3.570 1.00 95.62 299 VAL A CA 1
ATOM 2487 C C . VAL A 1 299 ? 19.321 3.679 -4.670 1.00 95.62 299 VAL A C 1
ATOM 2489 O O . VAL A 1 299 ? 19.558 2.703 -5.381 1.00 95.62 299 VAL A O 1
ATOM 2492 N N . MET A 1 300 ? 18.203 4.395 -4.828 1.00 95.69 300 MET A N 1
ATOM 2493 C CA . MET A 1 300 ? 17.231 4.116 -5.894 1.00 95.69 300 MET A CA 1
ATOM 2494 C C . MET A 1 300 ? 17.804 4.410 -7.283 1.00 95.69 300 MET A C 1
ATOM 2496 O O . MET A 1 300 ? 17.595 3.619 -8.202 1.00 95.69 300 MET A O 1
ATOM 2500 N N . VAL A 1 301 ? 18.545 5.512 -7.432 1.0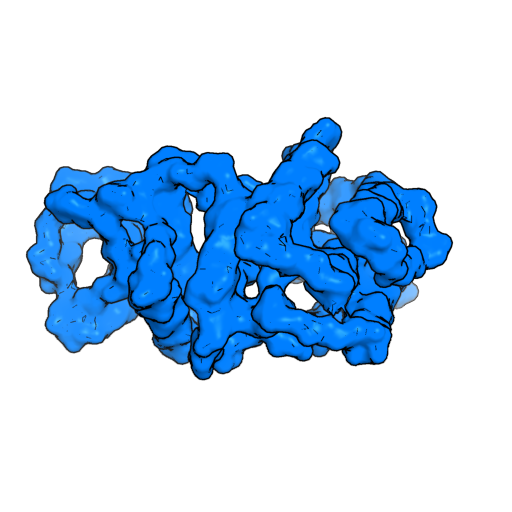0 97.00 301 VAL A N 1
ATOM 2501 C CA . VAL A 1 301 ? 19.211 5.883 -8.689 1.00 97.00 301 VAL A CA 1
ATOM 2502 C C . VAL A 1 301 ? 20.290 4.858 -9.040 1.00 97.00 301 VAL A C 1
ATOM 2504 O O . VAL A 1 301 ? 20.289 4.330 -10.152 1.00 97.00 301 VAL A O 1
ATOM 2507 N N . GLU A 1 302 ? 21.157 4.504 -8.089 1.00 96.19 302 GLU A N 1
ATOM 2508 C CA . GLU A 1 302 ? 22.234 3.522 -8.285 1.00 96.19 302 GLU A CA 1
ATOM 2509 C C . GLU A 1 302 ? 21.705 2.129 -8.650 1.00 96.19 302 GLU A C 1
ATOM 2511 O O . GLU A 1 302 ? 22.301 1.422 -9.464 1.00 96.19 302 GLU A O 1
ATOM 2516 N N . ARG A 1 303 ? 20.564 1.732 -8.076 1.00 95.62 303 ARG A N 1
ATOM 2517 C CA . ARG A 1 303 ? 19.949 0.415 -8.303 1.00 95.62 303 ARG A CA 1
ATOM 2518 C C . ARG A 1 303 ? 18.899 0.401 -9.414 1.00 95.62 303 ARG A C 1
ATOM 2520 O O . ARG A 1 303 ? 18.262 -0.634 -9.615 1.00 95.62 303 ARG A O 1
ATOM 2527 N N . SER A 1 304 ? 18.725 1.495 -10.155 1.00 95.75 304 SER A N 1
ATOM 2528 C CA . SER A 1 304 ? 17.766 1.587 -11.268 1.00 95.75 304 SER A CA 1
ATOM 2529 C C . SER A 1 304 ? 17.954 0.461 -12.292 1.00 95.75 304 SER A C 1
ATOM 2531 O O . SER A 1 304 ? 17.000 -0.249 -12.596 1.00 95.75 304 SER A O 1
ATOM 2533 N N . GLY A 1 305 ? 19.193 0.189 -12.715 1.00 95.56 305 GLY A N 1
ATOM 2534 C CA . GLY A 1 305 ? 19.495 -0.909 -13.642 1.00 95.56 305 GLY A CA 1
ATOM 2535 C C . GLY A 1 305 ? 19.192 -2.308 -13.082 1.00 95.56 305 GLY A C 1
ATOM 2536 O O . GLY A 1 305 ? 18.751 -3.192 -13.816 1.00 95.56 305 GLY A O 1
ATOM 2537 N N . GLU A 1 306 ? 19.363 -2.532 -11.772 1.00 96.00 306 GLU A N 1
ATOM 2538 C CA . GLU A 1 306 ? 18.932 -3.788 -11.138 1.00 96.00 306 GLU A CA 1
ATOM 2539 C C . GLU A 1 306 ? 17.406 -3.924 -11.136 1.00 96.00 306 GLU A C 1
ATOM 2541 O O . GLU A 1 306 ? 16.883 -5.033 -11.282 1.00 96.00 306 GLU A O 1
ATOM 2546 N N . TYR A 1 307 ? 16.699 -2.809 -10.940 1.00 96.75 307 TYR A N 1
ATOM 2547 C CA . TYR A 1 307 ? 15.243 -2.776 -10.933 1.00 96.75 307 TYR A CA 1
ATOM 2548 C C . TYR A 1 307 ? 14.681 -3.014 -12.337 1.00 96.75 307 TYR A C 1
ATOM 2550 O O . TYR A 1 307 ? 13.776 -3.830 -12.484 1.00 96.75 307 TYR A O 1
ATOM 2558 N N . GLU A 1 308 ? 15.262 -2.403 -13.375 1.00 95.94 308 GLU A N 1
ATOM 2559 C CA . GLU A 1 308 ? 14.924 -2.685 -14.777 1.00 95.94 308 GLU A CA 1
ATOM 2560 C C . GLU A 1 308 ? 15.068 -4.171 -15.110 1.00 95.94 308 GLU A C 1
ATOM 2562 O O . GLU A 1 308 ? 14.125 -4.793 -15.601 1.00 95.94 308 GLU A O 1
ATOM 2567 N N . LYS A 1 309 ? 16.212 -4.770 -14.758 1.00 95.06 309 LYS A N 1
ATOM 2568 C CA . LYS A 1 309 ? 16.444 -6.202 -14.960 1.00 95.06 309 LYS A CA 1
ATOM 2569 C C . LYS A 1 309 ? 15.411 -7.053 -14.221 1.00 95.06 309 LYS A C 1
ATOM 2571 O O . LYS A 1 309 ? 14.920 -8.047 -14.751 1.00 95.06 309 LYS A O 1
ATOM 2576 N N . PHE A 1 310 ? 15.054 -6.668 -12.996 1.00 95.69 310 PHE A N 1
ATOM 2577 C CA . PHE A 1 310 ? 13.969 -7.317 -12.262 1.00 95.69 310 PHE A CA 1
ATOM 2578 C C . PHE A 1 310 ? 12.635 -7.229 -13.020 1.00 95.69 310 PHE A C 1
ATOM 2580 O O . PHE A 1 310 ? 11.939 -8.239 -13.115 1.00 95.69 310 PHE A O 1
ATOM 2587 N N . LEU A 1 311 ? 12.278 -6.070 -13.581 1.00 96.25 311 LEU A N 1
ATOM 2588 C CA . LEU A 1 311 ? 11.053 -5.908 -14.370 1.00 96.25 311 LEU A CA 1
ATOM 2589 C C . LEU A 1 311 ? 11.082 -6.744 -15.660 1.00 96.25 311 LEU A C 1
ATOM 2591 O O . LEU A 1 311 ? 10.059 -7.331 -16.021 1.00 96.25 311 LEU A O 1
ATOM 2595 N N . ALA A 1 312 ? 12.232 -6.834 -16.333 1.00 93.81 312 ALA A N 1
ATOM 2596 C CA . ALA A 1 312 ? 12.417 -7.674 -17.516 1.00 93.81 312 ALA A CA 1
ATOM 2597 C C . ALA A 1 312 ? 12.218 -9.165 -17.190 1.00 93.81 312 ALA A C 1
ATOM 2599 O O . ALA A 1 312 ? 11.479 -9.870 -17.870 1.00 93.81 312 ALA A O 1
ATOM 2600 N N . GLU A 1 313 ? 12.792 -9.651 -16.092 1.00 93.44 313 GLU A N 1
ATOM 2601 C CA . GLU A 1 313 ? 12.597 -11.038 -15.656 1.00 93.44 313 GLU A CA 1
ATOM 2602 C C . GLU A 1 313 ? 11.167 -11.299 -15.144 1.00 93.44 313 GLU A C 1
ATOM 2604 O O . GLU A 1 313 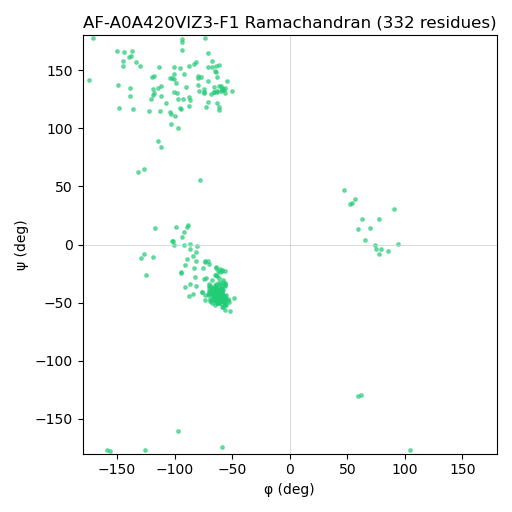? 10.612 -12.389 -15.319 1.00 93.44 313 GLU A O 1
ATOM 2609 N N . LEU A 1 314 ? 10.545 -10.306 -14.501 1.00 94.50 314 LEU A N 1
ATOM 2610 C CA . LEU A 1 314 ? 9.201 -10.429 -13.948 1.00 94.50 314 LEU A CA 1
ATOM 2611 C C . LEU A 1 314 ? 8.154 -10.626 -15.044 1.00 94.50 314 LEU A C 1
ATOM 2613 O O . LEU A 1 314 ? 7.271 -11.468 -14.878 1.00 94.50 314 LEU A O 1
ATOM 2617 N N . ILE A 1 315 ? 8.236 -9.883 -16.153 1.00 92.06 315 ILE A N 1
ATOM 2618 C CA . ILE A 1 315 ? 7.262 -10.027 -17.244 1.00 92.06 315 ILE A CA 1
ATOM 2619 C C . ILE A 1 315 ? 7.342 -11.423 -17.876 1.00 92.06 315 ILE A C 1
ATOM 2621 O O . ILE A 1 315 ? 6.307 -12.037 -18.137 1.00 92.06 315 ILE A O 1
ATOM 2625 N N . GLU A 1 316 ? 8.549 -11.982 -18.012 1.00 90.44 316 GLU A N 1
ATOM 2626 C CA . GLU A 1 316 ? 8.754 -13.354 -18.490 1.00 90.44 316 GLU A CA 1
ATOM 2627 C C . GLU A 1 316 ? 8.177 -14.384 -17.518 1.00 90.44 316 GLU A C 1
ATOM 2629 O O . GLU A 1 316 ? 7.457 -15.302 -17.926 1.00 90.44 316 GLU A O 1
ATOM 2634 N N . TYR A 1 317 ? 8.422 -14.204 -16.217 1.00 91.25 317 TYR A N 1
ATOM 2635 C CA . TYR A 1 317 ? 7.825 -15.043 -15.184 1.00 91.25 317 TYR A CA 1
ATOM 2636 C C . TYR A 1 317 ? 6.292 -15.018 -15.252 1.00 91.25 317 TYR A C 1
ATOM 2638 O O . TYR A 1 317 ? 5.662 -16.078 -15.263 1.00 91.25 317 TYR A O 1
ATOM 2646 N N . LEU A 1 318 ? 5.677 -13.833 -15.324 1.00 90.88 318 LEU A N 1
ATOM 2647 C CA . LEU A 1 318 ? 4.221 -13.691 -15.412 1.00 90.88 318 LEU A CA 1
ATOM 2648 C C . LEU A 1 318 ? 3.669 -14.378 -16.667 1.00 90.88 318 LEU A C 1
ATOM 2650 O O . LEU A 1 318 ? 2.707 -15.139 -16.566 1.00 90.88 318 LEU A O 1
ATOM 2654 N N . GLN A 1 319 ? 4.320 -14.195 -17.816 1.00 87.94 319 GLN A N 1
ATOM 2655 C CA . GLN A 1 319 ? 3.914 -14.804 -19.082 1.00 87.94 319 GLN A CA 1
ATOM 2656 C C . GLN A 1 319 ? 3.909 -16.342 -19.010 1.00 87.94 319 GLN A C 1
ATOM 2658 O O . GLN A 1 319 ? 2.931 -16.979 -19.414 1.00 87.94 319 GLN A O 1
ATOM 2663 N N . ILE A 1 320 ? 4.938 -16.952 -18.408 1.00 86.06 320 ILE A N 1
ATOM 2664 C CA . ILE A 1 320 ? 4.997 -18.408 -18.183 1.00 86.06 320 ILE A CA 1
ATOM 2665 C C . ILE A 1 320 ? 3.849 -18.863 -17.271 1.00 86.06 320 ILE A C 1
ATOM 2667 O O . ILE A 1 320 ? 3.160 -19.847 -17.555 1.00 86.06 320 ILE A O 1
ATOM 2671 N N . ARG A 1 321 ? 3.609 -18.145 -16.165 1.00 82.00 321 ARG A N 1
ATOM 2672 C CA . ARG A 1 321 ? 2.546 -18.476 -15.195 1.00 82.00 321 ARG A CA 1
ATOM 2673 C C . ARG A 1 321 ? 1.147 -18.368 -15.792 1.00 82.00 321 ARG A C 1
ATOM 2675 O O . ARG A 1 321 ? 0.244 -19.073 -15.348 1.00 82.00 321 ARG A O 1
ATOM 2682 N N . MET A 1 322 ? 0.990 -17.530 -16.805 1.00 79.81 322 MET A N 1
ATOM 2683 C CA . MET A 1 322 ? -0.245 -17.317 -17.543 1.00 79.81 322 MET A CA 1
ATOM 2684 C C . MET A 1 322 ? -0.437 -18.270 -18.731 1.00 79.81 322 MET A C 1
ATOM 2686 O O . MET A 1 322 ? -1.271 -18.004 -19.596 1.00 79.81 322 MET A O 1
ATOM 2690 N N . GLN A 1 323 ? 0.311 -19.378 -18.792 1.00 78.12 323 GLN A N 1
ATOM 2691 C CA . GLN A 1 323 ? 0.250 -20.341 -19.900 1.00 78.12 323 GLN A CA 1
ATOM 2692 C C . GLN A 1 323 ? 0.537 -19.680 -21.261 1.00 78.12 323 GLN A C 1
ATOM 2694 O O . GLN A 1 323 ? -0.099 -20.001 -22.262 1.00 78.12 323 GLN A O 1
ATOM 2699 N N . ASN A 1 324 ? 1.492 -18.743 -21.292 1.00 70.44 324 ASN A N 1
ATOM 2700 C CA . ASN A 1 324 ? 1.926 -18.004 -22.481 1.00 70.44 324 ASN A CA 1
ATOM 2701 C C . ASN A 1 324 ? 0.854 -17.117 -23.131 1.00 70.44 324 ASN A C 1
ATOM 2703 O O . ASN A 1 324 ? 0.994 -16.750 -24.299 1.00 70.44 324 ASN A O 1
ATOM 2707 N N . ARG A 1 325 ? -0.186 -16.712 -22.390 1.00 75.88 325 ARG A N 1
ATOM 2708 C CA . ARG A 1 325 ? -0.990 -15.555 -22.809 1.00 75.88 325 ARG A CA 1
ATOM 2709 C C . ARG A 1 325 ? -0.079 -14.338 -22.911 1.00 75.88 325 ARG A C 1
ATOM 2711 O O . ARG A 1 325 ? 0.779 -14.130 -22.055 1.00 75.88 325 ARG A O 1
ATOM 2718 N N . TRP A 1 326 ? -0.231 -13.597 -23.999 1.00 76.12 326 TRP A N 1
ATOM 2719 C CA . TRP A 1 326 ? 0.684 -12.523 -24.342 1.00 76.12 326 TRP A CA 1
ATOM 2720 C C . TRP A 1 326 ? 0.607 -11.389 -23.316 1.00 76.12 326 TRP A C 1
ATOM 2722 O O . TRP A 1 326 ? -0.474 -10.932 -22.959 1.00 76.12 326 TRP A O 1
ATOM 2732 N N . LEU A 1 327 ? 1.776 -10.954 -22.851 1.00 83.88 327 LEU A N 1
ATOM 2733 C CA . LEU A 1 327 ? 1.957 -9.711 -22.119 1.00 83.88 327 LEU A CA 1
ATOM 2734 C C . LEU A 1 327 ? 2.909 -8.848 -22.954 1.00 83.88 327 LEU A C 1
ATOM 2736 O O . LEU A 1 327 ? 3.968 -9.357 -23.343 1.00 83.88 327 LEU A O 1
ATOM 2740 N N . PRO A 1 328 ? 2.569 -7.581 -23.248 1.00 83.50 328 PRO A N 1
ATOM 2741 C CA . PRO A 1 328 ? 3.473 -6.708 -23.979 1.00 83.50 328 PRO A CA 1
ATOM 2742 C C . PRO A 1 328 ? 4.791 -6.569 -23.220 1.00 83.50 328 PRO A C 1
ATOM 2744 O O . PRO A 1 328 ? 4.799 -6.354 -22.004 1.00 83.50 328 PRO A O 1
ATOM 2747 N N . ARG A 1 329 ? 5.902 -6.710 -23.942 1.00 83.12 329 ARG A N 1
ATOM 2748 C CA . ARG A 1 329 ? 7.232 -6.378 -23.429 1.00 83.12 329 ARG A CA 1
ATOM 2749 C C . ARG A 1 329 ? 7.457 -4.878 -23.597 1.00 83.12 329 ARG A C 1
ATOM 2751 O O . ARG A 1 329 ? 6.842 -4.251 -24.453 1.00 83.12 329 ARG A O 1
ATOM 2758 N N . VAL A 1 330 ? 8.329 -4.317 -22.770 1.00 80.88 330 VAL A N 1
ATOM 2759 C CA . VAL A 1 330 ? 8.764 -2.925 -22.889 1.00 80.88 330 VAL A CA 1
ATOM 2760 C C . VAL A 1 330 ? 10.151 -2.943 -23.515 1.00 80.88 330 VAL A C 1
ATOM 2762 O O . VAL A 1 330 ? 11.091 -3.437 -22.900 1.00 80.88 330 VAL A O 1
ATOM 2765 N N . ASP A 1 331 ? 10.267 -2.446 -24.745 1.00 73.88 331 ASP A N 1
ATOM 2766 C CA . ASP A 1 331 ? 11.418 -2.710 -25.624 1.00 73.88 331 ASP A CA 1
ATOM 2767 C C . ASP A 1 331 ? 12.770 -2.198 -25.101 1.00 73.88 331 ASP A C 1
ATOM 2769 O O . ASP A 1 331 ? 13.819 -2.703 -25.503 1.00 73.88 331 ASP A O 1
ATOM 2773 N N . TRP A 1 332 ? 12.773 -1.200 -24.214 1.00 76.44 332 TRP A N 1
ATOM 2774 C CA . TRP A 1 332 ? 14.003 -0.649 -23.639 1.00 76.44 332 TRP A CA 1
ATOM 2775 C C . TRP A 1 332 ? 14.458 -1.352 -22.352 1.00 76.44 332 TRP A C 1
ATOM 2777 O O . TRP A 1 332 ? 15.605 -1.149 -21.957 1.00 76.44 332 TRP A O 1
ATOM 2787 N N . LEU A 1 333 ? 13.618 -2.189 -21.725 1.00 73.25 333 LEU A N 1
ATOM 2788 C CA . LEU A 1 333 ? 14.030 -2.997 -20.574 1.00 73.25 333 LEU A CA 1
ATOM 2789 C C . LEU A 1 333 ? 14.978 -4.105 -21.047 1.00 73.25 333 LEU A C 1
ATOM 2791 O O . LEU A 1 333 ? 14.617 -4.905 -21.913 1.00 73.25 333 LEU A O 1
ATOM 2795 N N . LYS A 1 334 ? 16.187 -4.143 -20.481 1.00 56.44 334 LYS A N 1
ATOM 2796 C CA . LYS A 1 334 ? 17.242 -5.101 -20.845 1.00 56.44 334 LYS A CA 1
ATOM 2797 C C . LYS A 1 334 ? 17.455 -6.196 -19.811 1.00 56.44 334 LYS A C 1
ATOM 2799 O O . LYS A 1 334 ? 17.424 -5.898 -18.595 1.00 56.44 334 LYS A O 1
#